Protein AF-A0A2S2QKV0-F1 (afdb_monomer_lite)

InterPro domains:
  IPR031424 UPAR/Ly6 domain-containing protein Quiver-like [PF17064] (62-159)

Sequence (196 aa):
NFHNAEPSRAEQFKDAFFHLPYRIEQSIVKLSFERQILKGMIIYLLDISIVLMSILQGTSCINCFKCSSINGSNANCEDPFNPAMSSYIEKCMVPKRGHVGMFPANFCTKIIGKNELTHEVMVIRQCAMKTMDSQCGKFKYQEHTMNGCILTCDFDGCNSGHDRKPNAMLHVGLSALLLALTSYYIDTTIECFQFT

Foldseek 3Di:
DDDDDDDDPVVVVVVVVVCVVVVVVVVVVVVVVVVVVVVVVVVVVVVVVVVVVVVPPPPAQAKEWWDKDKQPPDVCQDPVHDPVPTDIGHQDWDDDPPDPDTHRFQKWKWWWWAFPPPRITMIGIGTHNDDPPWDFAWDDDPNTITGGTIDMDGHHHCNRDDDPPPPVVVVVVVVVVVVVVVVVVVVVVVVVVVVD

Radius of gyration: 34.28 Å; chains: 1; bounding box: 78×36×105 Å

Organism: NCBI:txid143950

Structure (mmCIF, N/CA/C/O backbone):
data_AF-A0A2S2QKV0-F1
#
_entry.id   AF-A0A2S2QKV0-F1
#
loop_
_atom_site.group_PDB
_atom_site.id
_atom_site.type_symbol
_atom_site.label_atom_id
_atom_site.label_alt_id
_atom_site.label_comp_id
_atom_site.label_asym_id
_atom_site.label_entity_id
_atom_site.label_seq_id
_atom_site.pdbx_PDB_ins_code
_atom_site.Cartn_x
_atom_site.Cartn_y
_atom_site.Cartn_z
_atom_site.occupancy
_atom_site.B_iso_or_equiv
_atom_site.auth_seq_id
_atom_site.auth_comp_id
_atom_site.auth_asym_id
_atom_site.auth_atom_id
_atom_site.pdbx_PDB_model_num
ATOM 1 N N . ASN A 1 1 ? 52.935 -12.589 -87.165 1.00 40.78 1 ASN A N 1
ATOM 2 C CA . ASN A 1 1 ? 53.703 -11.790 -86.189 1.00 40.78 1 ASN A CA 1
ATOM 3 C C . ASN A 1 1 ? 53.087 -10.411 -86.043 1.00 40.78 1 ASN A C 1
ATOM 5 O O . ASN A 1 1 ? 53.453 -9.517 -86.790 1.00 40.78 1 ASN A O 1
ATOM 9 N N . PHE A 1 2 ? 52.144 -10.248 -85.115 1.00 39.62 2 PHE A N 1
ATOM 10 C CA . PHE A 1 2 ? 51.830 -8.940 -84.541 1.00 39.62 2 PHE A CA 1
ATOM 11 C C . PHE A 1 2 ? 52.454 -8.919 -83.147 1.00 39.62 2 PHE A C 1
ATOM 13 O O . PHE A 1 2 ? 52.215 -9.824 -82.350 1.00 39.62 2 PHE A O 1
ATOM 20 N N . HIS A 1 3 ? 53.342 -7.953 -82.925 1.00 46.97 3 HIS A N 1
ATOM 21 C CA . HIS A 1 3 ? 54.023 -7.724 -81.658 1.00 46.97 3 HIS A CA 1
ATOM 22 C C . HIS A 1 3 ? 53.027 -7.207 -80.618 1.00 46.97 3 HIS A C 1
ATOM 24 O O . HIS A 1 3 ? 52.336 -6.220 -80.861 1.00 46.97 3 HIS A O 1
ATOM 30 N N . ASN A 1 4 ? 52.998 -7.857 -79.454 1.00 48.78 4 ASN A N 1
ATOM 31 C CA . ASN A 1 4 ? 52.375 -7.321 -78.251 1.00 48.78 4 ASN A CA 1
ATOM 32 C C . ASN A 1 4 ? 53.196 -6.115 -77.779 1.00 48.78 4 ASN A C 1
ATOM 34 O O . ASN A 1 4 ? 54.374 -6.265 -77.455 1.00 48.78 4 ASN A O 1
ATOM 38 N N . ALA A 1 5 ? 52.585 -4.933 -77.770 1.00 56.22 5 ALA A N 1
ATOM 39 C CA . ALA A 1 5 ? 53.144 -3.755 -77.123 1.00 56.22 5 ALA A CA 1
ATOM 40 C C . ALA A 1 5 ? 52.845 -3.828 -75.618 1.00 56.22 5 ALA A C 1
ATOM 42 O O . ALA A 1 5 ? 51.689 -3.995 -75.226 1.00 56.22 5 ALA A O 1
ATOM 43 N N . GLU A 1 6 ? 53.880 -3.734 -74.782 1.00 61.50 6 GLU A N 1
ATOM 44 C CA . GLU A 1 6 ? 53.715 -3.572 -73.336 1.00 61.50 6 GLU A CA 1
ATOM 45 C C . GLU A 1 6 ? 53.127 -2.184 -73.020 1.00 61.50 6 GLU A C 1
ATOM 47 O O . GLU A 1 6 ? 53.582 -1.187 -73.591 1.00 61.50 6 GLU A O 1
ATOM 52 N N . PRO A 1 7 ? 52.128 -2.096 -72.121 1.00 58.69 7 PRO A N 1
ATOM 53 C CA . PRO A 1 7 ? 51.495 -0.834 -71.763 1.00 58.69 7 PRO A CA 1
ATOM 54 C C . PRO A 1 7 ? 52.454 0.073 -70.984 1.00 58.69 7 PRO A C 1
ATOM 56 O O . PRO A 1 7 ? 53.318 -0.374 -70.225 1.00 58.69 7 PRO A O 1
ATOM 59 N N . SER A 1 8 ? 52.295 1.380 -71.172 1.00 59.62 8 SER A N 1
ATOM 60 C CA . SER A 1 8 ? 53.187 2.387 -70.602 1.00 59.62 8 SER A CA 1
ATOM 61 C C . SER A 1 8 ? 53.003 2.530 -69.082 1.00 59.62 8 SER A C 1
ATOM 63 O O . SER A 1 8 ? 51.903 2.405 -68.544 1.00 59.62 8 SER A O 1
ATOM 65 N N . ARG A 1 9 ? 54.076 2.880 -68.355 1.00 56.31 9 ARG A N 1
ATOM 66 C CA . ARG A 1 9 ? 54.068 3.091 -66.886 1.00 56.31 9 ARG A CA 1
ATOM 67 C C . ARG A 1 9 ? 53.040 4.135 -66.409 1.00 56.31 9 ARG A C 1
ATOM 69 O O . ARG A 1 9 ? 52.642 4.119 -65.247 1.00 56.31 9 ARG A O 1
ATOM 76 N N . ALA A 1 10 ? 52.615 5.036 -67.296 1.00 55.09 10 ALA A N 1
ATOM 77 C CA . ALA A 1 10 ? 51.591 6.044 -67.032 1.00 55.09 10 ALA A CA 1
ATOM 78 C C . ALA A 1 10 ? 50.153 5.487 -67.105 1.00 55.09 10 ALA A C 1
ATOM 80 O O . ALA A 1 10 ? 49.267 6.026 -66.444 1.00 55.09 10 ALA A O 1
ATOM 81 N N . GLU A 1 11 ? 49.916 4.408 -67.858 1.00 53.50 11 GLU A N 1
ATOM 82 C CA . GLU A 1 11 ? 48.619 3.716 -67.908 1.00 53.50 11 GLU A CA 1
ATOM 83 C C . GLU A 1 11 ? 48.401 2.860 -66.656 1.00 53.50 11 GLU A C 1
ATOM 85 O O . GLU A 1 11 ? 47.352 2.968 -66.027 1.00 53.50 11 GLU A O 1
ATOM 90 N N . GLN A 1 12 ? 49.434 2.155 -66.176 1.00 55.22 12 GLN A N 1
ATOM 91 C CA . GLN A 1 12 ? 49.368 1.417 -64.902 1.00 55.22 12 GLN A CA 1
ATOM 92 C C . GLN A 1 12 ? 49.056 2.309 -63.684 1.00 55.22 12 GLN A C 1
ATOM 94 O O . GLN A 1 12 ? 48.412 1.863 -62.735 1.00 55.22 12 GLN A O 1
ATOM 99 N N . PHE A 1 13 ? 49.498 3.571 -63.690 1.00 51.75 13 PHE A N 1
ATOM 100 C CA . PHE A 1 13 ? 49.246 4.505 -62.584 1.00 51.75 13 PHE A CA 1
ATOM 101 C C . PHE A 1 13 ? 47.820 5.079 -62.591 1.00 51.75 13 PHE A C 1
ATOM 103 O O . PHE A 1 13 ? 47.282 5.400 -61.530 1.00 51.75 13 PHE A O 1
ATOM 110 N N . LYS A 1 14 ? 47.191 5.190 -63.769 1.00 50.28 14 LYS A N 1
ATOM 111 C CA . LYS A 1 14 ? 45.802 5.654 -63.911 1.00 50.28 14 LYS A CA 1
ATOM 112 C C . LYS A 1 14 ? 44.803 4.609 -63.420 1.00 50.28 14 LYS A C 1
ATOM 114 O O . LYS A 1 14 ? 43.869 4.977 -62.710 1.00 50.28 14 LYS A O 1
ATOM 119 N N . ASP A 1 15 ? 45.053 3.332 -63.698 1.00 52.12 15 ASP A N 1
ATOM 120 C CA . ASP A 1 15 ? 44.185 2.236 -63.252 1.00 52.12 15 ASP A CA 1
ATOM 121 C C . ASP A 1 15 ? 44.176 2.093 -61.722 1.00 52.12 15 ASP A C 1
ATOM 123 O O . ASP A 1 15 ? 43.124 1.909 -61.109 1.00 52.12 15 ASP A O 1
ATOM 127 N N . ALA A 1 16 ? 45.327 2.276 -61.064 1.00 51.94 16 ALA A N 1
ATOM 128 C CA . ALA A 1 16 ? 45.402 2.249 -59.603 1.00 51.94 16 ALA A CA 1
ATOM 129 C C . ALA A 1 16 ? 44.608 3.397 -58.947 1.00 51.94 16 ALA A C 1
ATOM 131 O O . ALA A 1 16 ? 43.946 3.181 -57.930 1.00 51.94 16 ALA A O 1
ATOM 132 N N . PHE A 1 17 ? 44.633 4.601 -59.533 1.00 51.00 17 PHE A N 1
ATOM 133 C CA . PHE A 1 17 ? 43.943 5.781 -58.996 1.00 51.00 17 PHE A CA 1
ATOM 134 C C . PHE A 1 17 ? 42.427 5.754 -59.241 1.00 51.00 17 PHE A C 1
ATOM 136 O O . PHE A 1 17 ? 41.669 6.255 -58.413 1.00 51.00 17 PHE A O 1
ATOM 143 N N . PHE A 1 18 ? 41.971 5.123 -60.328 1.00 50.97 18 PHE A N 1
ATOM 144 C CA . PHE A 1 18 ? 40.542 4.966 -60.626 1.00 50.97 18 PHE A CA 1
ATOM 145 C C . PHE A 1 18 ? 39.827 4.005 -59.660 1.00 50.97 18 PHE A C 1
ATOM 147 O O . PHE A 1 18 ? 38.649 4.190 -59.365 1.00 50.97 18 PHE A O 1
ATOM 154 N N . HIS A 1 19 ? 40.537 3.016 -59.105 1.00 48.91 19 HIS A N 1
ATOM 155 C CA . HIS A 1 19 ? 39.979 2.054 -58.143 1.00 48.91 19 HIS A CA 1
ATOM 156 C C . HIS A 1 19 ? 40.109 2.469 -56.665 1.00 48.91 19 HIS A C 1
ATOM 158 O O . HIS A 1 19 ? 39.475 1.866 -55.795 1.00 48.91 19 HIS A O 1
ATOM 164 N N . LEU A 1 20 ? 40.903 3.499 -56.362 1.00 48.81 20 LEU A N 1
ATOM 165 C CA . LEU A 1 20 ? 41.055 4.080 -55.022 1.00 48.81 20 LEU A CA 1
ATOM 166 C C . LEU A 1 20 ? 39.741 4.622 -54.411 1.00 48.81 20 LEU A C 1
ATOM 168 O O . LEU A 1 20 ? 39.459 4.255 -53.268 1.00 48.81 20 LEU A O 1
ATOM 172 N N . PRO A 1 21 ? 38.907 5.419 -55.115 1.00 53.66 21 PRO A N 1
ATOM 173 C CA . PRO A 1 21 ? 37.642 5.911 -54.555 1.00 53.66 21 PRO A CA 1
ATOM 174 C C . PRO A 1 21 ? 36.662 4.771 -54.240 1.00 53.66 21 PRO A C 1
ATOM 176 O O . PRO A 1 21 ? 36.088 4.740 -53.155 1.00 53.66 21 PRO A O 1
ATOM 179 N N . TYR A 1 22 ? 36.576 3.763 -55.114 1.00 49.84 22 TYR A N 1
ATOM 180 C CA . TYR A 1 22 ? 35.724 2.585 -54.922 1.00 49.84 22 TYR A CA 1
ATOM 181 C C . TYR A 1 22 ? 36.127 1.752 -53.693 1.00 49.84 22 TYR A C 1
ATOM 183 O O . TYR A 1 22 ? 35.286 1.301 -52.917 1.00 49.84 22 TYR A O 1
ATOM 191 N N . ARG A 1 23 ? 37.434 1.579 -53.458 1.00 53.03 23 ARG A N 1
ATOM 192 C CA . ARG A 1 23 ? 37.947 0.811 -52.312 1.00 53.03 23 ARG A CA 1
ATOM 193 C C . ARG A 1 23 ? 37.765 1.551 -50.973 1.00 53.03 23 ARG A C 1
ATOM 195 O O . ARG A 1 23 ? 37.588 0.905 -49.936 1.00 53.03 23 ARG A O 1
ATOM 202 N N . ILE A 1 24 ? 37.789 2.888 -50.982 1.00 55.34 24 ILE A N 1
ATOM 203 C CA . ILE A 1 24 ? 37.507 3.729 -49.804 1.00 55.34 24 ILE A CA 1
ATOM 204 C C . ILE A 1 24 ? 36.010 3.700 -49.472 1.00 55.34 24 ILE A C 1
ATOM 206 O O . ILE A 1 24 ? 35.668 3.478 -48.310 1.00 55.34 24 ILE A O 1
ATOM 210 N N . GLU A 1 25 ? 35.126 3.828 -50.467 1.00 56.97 25 GLU A N 1
ATOM 211 C CA . GLU A 1 25 ? 33.674 3.705 -50.270 1.00 56.97 25 GLU A CA 1
ATOM 212 C C . GLU A 1 25 ? 33.296 2.342 -49.681 1.00 56.97 25 GLU A C 1
ATOM 214 O O . GLU A 1 25 ? 32.625 2.286 -48.652 1.00 56.97 25 GLU A O 1
ATOM 219 N N . GLN A 1 26 ? 33.832 1.241 -50.218 1.00 59.19 26 GLN A N 1
ATOM 220 C CA . GLN A 1 26 ? 33.602 -0.101 -49.663 1.00 59.19 26 GLN A CA 1
ATOM 221 C C . GLN A 1 26 ? 34.082 -0.256 -48.210 1.00 59.19 26 GLN A C 1
ATOM 223 O O . GLN A 1 26 ? 33.442 -0.936 -47.405 1.00 59.19 26 GLN A O 1
ATOM 228 N N . SER A 1 27 ? 35.199 0.380 -47.848 1.00 58.97 27 SER A N 1
ATOM 229 C CA . SER A 1 27 ? 35.744 0.318 -46.484 1.00 58.97 27 SER A CA 1
ATOM 230 C C . SER A 1 27 ? 34.901 1.128 -45.491 1.00 58.97 27 SER A C 1
ATOM 232 O O . SER A 1 27 ? 34.684 0.680 -44.365 1.00 58.97 27 SER A O 1
ATOM 234 N N . ILE A 1 28 ? 34.380 2.288 -45.907 1.00 59.91 28 ILE A N 1
ATOM 235 C CA . ILE A 1 28 ? 33.468 3.127 -45.111 1.00 59.91 28 ILE A CA 1
ATOM 236 C C . ILE A 1 28 ? 32.120 2.424 -44.915 1.00 59.91 28 ILE A C 1
ATOM 238 O O . ILE A 1 28 ? 31.606 2.394 -43.797 1.00 59.91 28 ILE A O 1
ATOM 242 N N . VAL A 1 29 ? 31.584 1.797 -45.965 1.00 60.12 29 VAL A N 1
ATOM 243 C CA . VAL A 1 29 ? 30.350 0.997 -45.918 1.00 60.12 29 VAL A CA 1
ATOM 244 C C . VAL A 1 29 ? 30.493 -0.168 -44.934 1.00 60.12 29 VAL A C 1
ATOM 246 O O . VAL A 1 29 ? 29.625 -0.369 -44.086 1.00 60.12 29 VAL A O 1
ATOM 249 N N . LYS A 1 30 ? 31.630 -0.875 -44.950 1.00 65.00 30 LYS A N 1
ATOM 250 C CA . LYS A 1 30 ? 31.918 -1.966 -44.006 1.00 65.00 30 LYS A CA 1
ATOM 251 C C . LYS A 1 30 ? 32.060 -1.484 -42.555 1.00 65.00 30 LYS A C 1
ATOM 253 O O . LYS A 1 30 ? 31.481 -2.085 -41.655 1.00 65.00 30 LYS A O 1
ATOM 258 N N . LEU A 1 31 ? 32.768 -0.375 -42.324 1.00 60.03 31 LEU A N 1
ATOM 259 C CA . LEU A 1 31 ? 32.894 0.257 -41.000 1.00 60.03 31 LEU A CA 1
ATOM 260 C C . LEU A 1 31 ? 31.547 0.773 -40.461 1.00 60.03 31 LEU A C 1
ATOM 262 O O . LEU A 1 31 ? 31.314 0.740 -39.251 1.00 60.03 31 LEU A O 1
ATOM 266 N N . SER A 1 32 ? 30.664 1.251 -41.341 1.00 60.03 32 SER A N 1
ATOM 267 C CA . SER A 1 32 ? 29.300 1.661 -40.991 1.00 60.03 32 SER A CA 1
ATOM 268 C C . SER A 1 32 ? 28.437 0.452 -40.610 1.00 60.03 32 SER A C 1
ATOM 270 O O . SER A 1 32 ? 27.795 0.461 -39.560 1.00 60.03 32 SER A O 1
ATOM 272 N N . PHE A 1 33 ? 28.516 -0.630 -41.391 1.00 61.88 33 PHE A N 1
ATOM 273 C CA . PHE A 1 33 ? 27.813 -1.893 -41.152 1.00 61.88 33 PHE A CA 1
ATOM 274 C C . PHE A 1 33 ? 28.217 -2.555 -39.826 1.00 61.88 33 PHE A C 1
ATOM 276 O O . PHE A 1 33 ? 27.359 -2.930 -39.027 1.00 61.88 33 PHE A O 1
ATOM 283 N N . GLU A 1 34 ? 29.517 -2.617 -39.522 1.00 70.50 34 GLU A N 1
ATOM 284 C CA . GLU A 1 34 ? 30.020 -3.158 -38.251 1.00 70.50 34 GLU A CA 1
ATOM 285 C C . GLU A 1 34 ? 29.553 -2.326 -37.043 1.00 70.50 34 GLU A C 1
ATOM 287 O O . GLU A 1 34 ? 29.142 -2.887 -36.025 1.00 70.50 34 GLU A O 1
ATOM 292 N N . ARG A 1 35 ? 29.517 -0.987 -37.157 1.00 67.12 35 ARG A N 1
ATOM 293 C CA . ARG A 1 35 ? 28.947 -0.114 -36.109 1.00 67.12 35 ARG A CA 1
ATOM 294 C C . ARG A 1 35 ? 27.447 -0.321 -35.927 1.00 67.12 35 ARG A C 1
ATOM 296 O O . ARG A 1 35 ? 26.941 -0.130 -34.822 1.00 67.12 35 ARG A O 1
ATOM 303 N N . GLN A 1 36 ? 26.730 -0.671 -36.985 1.00 66.44 36 GLN A N 1
ATOM 304 C CA . GLN A 1 36 ? 25.281 -0.832 -36.963 1.00 66.44 36 GLN A CA 1
ATOM 305 C C . GLN A 1 36 ? 24.862 -2.180 -36.371 1.00 66.44 36 GLN A C 1
ATOM 307 O O . GLN A 1 36 ? 23.974 -2.215 -35.519 1.00 66.44 36 GLN A O 1
ATOM 312 N N . ILE A 1 37 ? 25.579 -3.258 -36.704 1.00 72.94 37 ILE A N 1
ATOM 313 C CA . ILE A 1 37 ? 25.448 -4.557 -36.027 1.00 72.94 37 ILE A CA 1
ATOM 314 C C . ILE A 1 37 ? 25.780 -4.415 -34.541 1.00 72.94 37 ILE A C 1
ATOM 316 O O . ILE A 1 37 ? 25.029 -4.900 -33.697 1.00 72.94 37 ILE A O 1
ATOM 320 N N . LEU A 1 38 ? 26.850 -3.686 -34.203 1.00 74.69 38 LEU A N 1
ATOM 321 C CA . LEU A 1 38 ? 27.225 -3.446 -32.810 1.00 74.69 38 LEU A CA 1
ATOM 322 C C . LEU A 1 38 ? 26.115 -2.715 -32.036 1.00 74.69 38 LEU A C 1
ATOM 324 O O . LEU A 1 38 ? 25.807 -3.098 -30.911 1.00 74.69 38 LEU A O 1
ATOM 328 N N . LYS A 1 39 ? 25.465 -1.710 -32.638 1.00 74.44 39 LYS A N 1
ATOM 329 C CA . LYS A 1 39 ? 24.313 -1.020 -32.030 1.00 74.44 39 LYS A CA 1
ATOM 330 C C . LYS A 1 39 ? 23.115 -1.951 -31.828 1.00 74.44 39 LYS A C 1
ATOM 332 O O . LYS A 1 39 ? 22.528 -1.930 -30.751 1.00 74.44 39 LYS A O 1
ATOM 337 N N . GLY A 1 40 ? 22.779 -2.778 -32.819 1.00 74.88 40 GLY A N 1
ATOM 338 C CA . GLY A 1 40 ? 21.691 -3.757 -32.709 1.00 74.88 40 GLY A CA 1
ATOM 339 C C . GLY A 1 40 ? 21.948 -4.799 -31.617 1.00 74.88 40 GLY A C 1
ATOM 340 O O . GLY A 1 40 ? 21.068 -5.076 -30.806 1.00 74.88 40 GLY A O 1
ATOM 341 N N . MET A 1 41 ? 23.182 -5.304 -31.525 1.00 82.38 41 MET A N 1
ATOM 342 C CA . MET A 1 41 ? 23.594 -6.219 -30.457 1.00 82.38 41 MET A CA 1
ATOM 343 C C . MET A 1 41 ? 23.518 -5.562 -29.075 1.00 82.38 41 MET A C 1
ATOM 345 O O . MET A 1 41 ? 23.056 -6.198 -28.133 1.00 82.38 41 MET A O 1
ATOM 349 N N . ILE A 1 42 ? 23.926 -4.295 -28.943 1.00 83.81 42 ILE A N 1
ATOM 350 C CA . ILE A 1 42 ? 23.817 -3.552 -27.678 1.00 83.81 42 ILE A CA 1
ATOM 351 C C . ILE A 1 42 ? 22.350 -3.399 -27.259 1.00 83.81 42 ILE A C 1
ATOM 353 O O . ILE A 1 42 ? 22.039 -3.644 -26.098 1.00 83.81 42 ILE A O 1
ATOM 357 N N . ILE A 1 43 ? 21.449 -3.044 -28.181 1.00 82.12 43 ILE A N 1
ATOM 358 C CA . ILE A 1 43 ? 20.011 -2.912 -27.888 1.00 82.12 43 ILE A CA 1
ATOM 359 C C . ILE A 1 43 ? 19.435 -4.254 -27.426 1.00 82.12 43 ILE A C 1
ATOM 361 O O . ILE A 1 43 ? 18.817 -4.324 -26.370 1.00 82.12 43 ILE A O 1
ATOM 365 N N . TYR A 1 44 ? 19.730 -5.337 -28.145 1.00 81.00 44 TYR A N 1
ATOM 366 C CA . TYR A 1 44 ? 19.254 -6.673 -27.788 1.00 81.00 44 TYR A CA 1
ATOM 367 C C . TYR A 1 44 ? 19.771 -7.145 -26.418 1.00 81.00 44 TYR A C 1
ATOM 369 O O . TYR A 1 44 ? 19.033 -7.738 -25.631 1.00 81.00 44 TYR A O 1
ATOM 377 N N . LEU A 1 45 ? 21.034 -6.848 -26.092 1.00 84.44 45 LEU A N 1
ATOM 378 C CA . LEU A 1 45 ? 21.604 -7.132 -24.772 1.00 84.44 45 LEU A CA 1
ATOM 379 C C . LEU A 1 45 ? 20.958 -6.285 -23.667 1.00 84.44 45 LEU A C 1
ATOM 381 O O . LEU A 1 45 ? 20.739 -6.796 -22.567 1.00 84.44 45 LEU A O 1
ATOM 385 N N . LEU A 1 46 ? 20.628 -5.020 -23.947 1.00 84.44 46 LEU A N 1
ATOM 386 C CA . LEU A 1 46 ? 19.892 -4.162 -23.018 1.00 84.44 46 LEU A CA 1
ATOM 387 C C . LEU A 1 46 ? 18.482 -4.714 -22.763 1.00 84.44 46 LEU A C 1
ATOM 389 O O . LEU A 1 46 ? 18.099 -4.842 -21.600 1.00 84.44 46 LEU A O 1
ATOM 393 N N . ASP A 1 47 ? 17.759 -5.137 -23.798 1.00 82.50 47 ASP A N 1
ATOM 394 C CA . ASP A 1 47 ? 16.420 -5.726 -23.665 1.00 82.50 47 ASP A CA 1
ATOM 395 C C . ASP A 1 47 ? 16.446 -7.026 -22.846 1.00 82.50 47 ASP A C 1
ATOM 397 O O . ASP A 1 47 ? 15.662 -7.188 -21.906 1.00 82.50 47 ASP A O 1
ATOM 401 N N . ILE A 1 48 ? 17.404 -7.923 -23.121 1.00 83.69 48 ILE A N 1
ATOM 402 C CA . ILE A 1 48 ? 17.612 -9.139 -22.316 1.00 83.69 48 ILE A CA 1
ATOM 403 C C . ILE A 1 48 ? 17.904 -8.781 -20.857 1.00 83.69 48 ILE A C 1
ATOM 405 O O . ILE A 1 48 ? 17.369 -9.425 -19.954 1.00 83.69 48 ILE A O 1
ATOM 409 N N . SER A 1 49 ? 1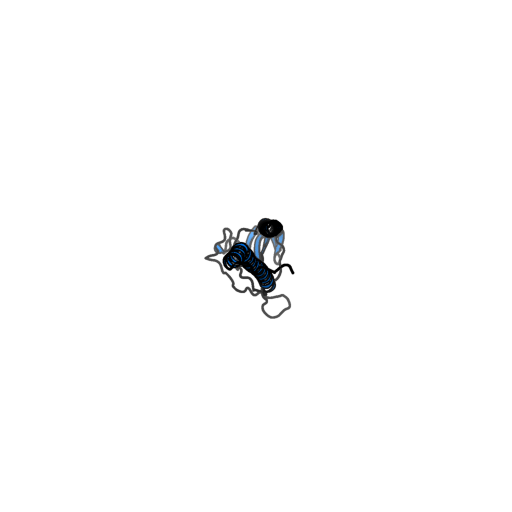8.723 -7.756 -20.600 1.00 83.25 49 SER A N 1
ATOM 410 C CA . SER A 1 49 ? 19.046 -7.338 -19.233 1.00 83.25 49 SER A CA 1
ATOM 411 C C . SER A 1 49 ? 17.816 -6.820 -18.477 1.00 83.25 49 SER A C 1
ATOM 413 O O . SER A 1 49 ? 17.631 -7.165 -17.311 1.00 83.25 49 SER A O 1
ATOM 415 N N . ILE A 1 50 ? 16.927 -6.072 -19.141 1.00 82.62 50 ILE A N 1
ATOM 416 C CA . ILE A 1 50 ? 15.678 -5.556 -18.559 1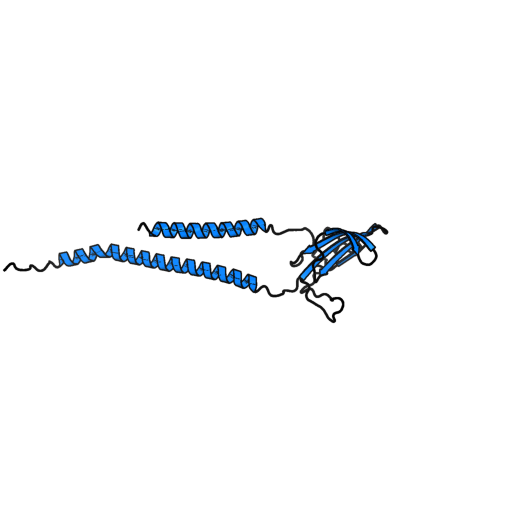.00 82.62 50 ILE A CA 1
ATOM 417 C C . ILE A 1 50 ? 14.732 -6.710 -18.209 1.00 82.62 50 ILE A C 1
ATOM 419 O O . ILE A 1 50 ? 14.173 -6.750 -17.107 1.00 82.62 50 ILE A O 1
ATOM 423 N N . VAL A 1 51 ? 14.584 -7.683 -19.111 1.00 79.19 51 VAL A N 1
ATOM 424 C CA . VAL A 1 51 ? 13.769 -8.884 -18.875 1.00 79.19 51 VAL A CA 1
ATOM 425 C C . VAL A 1 51 ? 14.351 -9.717 -17.730 1.00 79.19 51 VAL A C 1
ATOM 427 O O . VAL A 1 51 ? 13.616 -10.100 -16.822 1.00 79.19 51 VAL A O 1
ATOM 430 N N . LEU A 1 52 ? 15.670 -9.935 -17.702 1.00 76.62 52 LEU A N 1
ATOM 431 C CA . LEU A 1 52 ? 16.339 -10.688 -16.639 1.00 76.62 52 LEU A CA 1
ATOM 432 C C . LEU A 1 52 ? 16.175 -10.016 -15.267 1.00 76.62 52 LEU A C 1
ATOM 434 O O . LEU A 1 52 ? 15.863 -10.695 -14.293 1.00 76.62 52 LEU A O 1
ATOM 438 N N . MET A 1 53 ? 16.305 -8.688 -15.186 1.00 70.81 53 MET A N 1
ATOM 439 C CA . MET A 1 53 ? 16.072 -7.925 -13.950 1.00 70.81 53 MET A CA 1
ATOM 440 C C . MET A 1 53 ? 14.609 -7.971 -13.493 1.00 70.81 53 MET A C 1
ATOM 442 O O . MET A 1 53 ? 14.344 -7.967 -12.293 1.00 70.81 53 MET A O 1
ATOM 446 N N . SER A 1 54 ? 13.663 -8.061 -14.431 1.00 65.69 54 SER A N 1
ATOM 447 C CA . SER A 1 54 ? 12.237 -8.225 -14.120 1.00 65.69 54 SER A CA 1
ATOM 448 C C . SER A 1 54 ? 11.934 -9.613 -13.540 1.00 65.69 54 SER A C 1
ATOM 450 O O . SER A 1 54 ? 11.106 -9.737 -12.643 1.00 65.69 54 SER A O 1
ATOM 452 N N . ILE A 1 55 ? 12.634 -10.653 -14.007 1.00 63.91 55 ILE A N 1
ATOM 453 C CA . ILE A 1 55 ? 12.509 -12.031 -13.498 1.00 63.91 55 ILE A CA 1
ATOM 454 C C . ILE A 1 55 ? 13.236 -12.199 -12.151 1.00 63.91 55 ILE A C 1
ATOM 456 O O . ILE A 1 55 ? 12.803 -12.978 -11.304 1.00 63.91 55 ILE A O 1
ATOM 460 N N . LEU A 1 56 ? 14.323 -11.454 -11.927 1.00 57.53 56 LEU A N 1
ATOM 461 C CA . LEU A 1 56 ? 15.119 -11.472 -10.693 1.00 57.53 56 LEU A CA 1
ATOM 462 C C . LEU A 1 56 ? 14.553 -10.593 -9.567 1.00 57.53 56 LEU A C 1
ATOM 464 O O . LEU A 1 56 ? 15.248 -10.374 -8.572 1.00 57.53 56 LEU A O 1
ATOM 468 N N . GLN A 1 57 ? 13.307 -10.116 -9.668 1.00 54.09 57 GLN A N 1
ATOM 469 C CA . GLN A 1 57 ? 12.609 -9.533 -8.522 1.00 54.09 57 GLN A CA 1
ATOM 470 C C . GLN A 1 57 ? 12.370 -10.633 -7.478 1.00 54.09 57 GLN A C 1
ATOM 472 O O . GLN A 1 57 ? 11.341 -11.306 -7.452 1.00 54.09 57 GLN A O 1
ATOM 477 N N . GLY A 1 58 ? 13.380 -10.865 -6.637 1.00 50.94 58 GLY A N 1
ATOM 478 C CA . GLY A 1 58 ? 13.270 -11.714 -5.462 1.00 50.94 58 GLY A CA 1
ATOM 479 C C . GLY A 1 58 ? 12.136 -11.227 -4.565 1.00 50.94 58 GLY A C 1
ATOM 480 O O . GLY A 1 58 ? 11.717 -10.075 -4.642 1.00 50.94 58 GLY A O 1
ATOM 481 N N . THR A 1 59 ? 11.643 -12.109 -3.699 1.00 53.59 59 THR A N 1
ATOM 482 C CA . THR A 1 59 ? 10.604 -11.804 -2.709 1.00 53.59 59 THR A CA 1
ATOM 483 C C . THR A 1 59 ? 11.105 -10.736 -1.730 1.00 53.59 59 THR A C 1
ATOM 485 O O . THR A 1 59 ? 11.628 -11.054 -0.660 1.00 53.59 59 THR A O 1
ATOM 488 N N . SER A 1 60 ? 11.013 -9.463 -2.104 1.00 61.72 60 SER A N 1
ATOM 489 C CA . SER A 1 60 ? 11.291 -8.348 -1.214 1.00 61.72 60 SER A CA 1
ATOM 490 C C . SER A 1 60 ? 10.116 -8.209 -0.262 1.00 61.72 60 SER A C 1
ATOM 492 O O . SER A 1 60 ? 8.976 -8.046 -0.692 1.00 61.72 60 SER A O 1
ATOM 494 N N . CYS A 1 61 ? 10.389 -8.283 1.038 1.00 77.38 61 CYS A N 1
ATOM 495 C CA . CYS A 1 61 ? 9.398 -7.915 2.036 1.00 77.38 61 CYS A CA 1
ATOM 496 C C . CYS A 1 61 ? 9.017 -6.445 1.823 1.00 77.38 61 CYS A C 1
ATOM 498 O O . CYS A 1 61 ? 9.903 -5.592 1.781 1.00 77.38 61 CYS A O 1
ATOM 500 N N . ILE A 1 62 ? 7.721 -6.167 1.718 1.00 91.69 62 ILE A N 1
ATOM 501 C CA . ILE A 1 62 ? 7.207 -4.807 1.536 1.00 91.69 62 ILE A CA 1
ATOM 502 C C . ILE A 1 62 ? 7.435 -3.959 2.793 1.00 91.69 62 ILE A C 1
ATOM 504 O O . ILE A 1 62 ? 7.425 -4.472 3.918 1.00 91.69 62 ILE A O 1
ATOM 508 N N . ASN A 1 63 ? 7.586 -2.654 2.618 1.00 94.75 63 ASN A N 1
ATOM 509 C CA . ASN A 1 63 ? 7.651 -1.685 3.702 1.00 94.75 63 ASN A CA 1
ATOM 510 C C . ASN A 1 63 ? 6.310 -0.942 3.814 1.00 94.75 63 ASN A C 1
ATOM 512 O O . ASN A 1 63 ? 5.813 -0.408 2.826 1.00 94.75 63 ASN A O 1
ATOM 516 N N . CYS A 1 64 ? 5.700 -0.869 4.998 1.00 96.12 64 CYS A N 1
ATOM 517 C CA . CYS A 1 64 ? 4.367 -0.267 5.161 1.00 96.12 64 CYS A CA 1
ATOM 518 C C . CYS A 1 64 ? 4.296 0.678 6.353 1.00 96.12 64 CYS A C 1
ATOM 520 O O . CYS A 1 64 ? 4.971 0.482 7.364 1.00 96.12 64 CYS A O 1
ATOM 522 N N . PHE A 1 65 ? 3.372 1.637 6.300 1.00 96.62 65 PHE A N 1
ATOM 523 C CA . PHE A 1 65 ? 2.976 2.354 7.504 1.00 96.62 65 PHE A CA 1
ATOM 524 C C . PHE A 1 65 ? 2.128 1.453 8.403 1.00 96.62 65 PHE A C 1
ATOM 526 O O . PHE A 1 65 ? 1.252 0.723 7.924 1.00 96.62 65 PHE A O 1
ATOM 533 N N . LYS A 1 66 ? 2.369 1.514 9.713 1.00 95.88 66 LYS A N 1
ATOM 534 C CA . LYS A 1 66 ? 1.622 0.770 10.726 1.00 95.88 66 LYS A CA 1
ATOM 535 C C . LYS A 1 66 ? 1.097 1.707 11.806 1.00 95.88 66 LYS A C 1
ATOM 537 O O . LYS A 1 66 ? 1.871 2.336 12.519 1.00 95.88 66 LYS A O 1
ATOM 542 N N . CYS A 1 67 ? -0.218 1.788 11.952 1.00 95.75 67 CYS A N 1
ATOM 543 C CA . CYS A 1 67 ? -0.855 2.589 12.993 1.00 95.75 67 CYS A CA 1
ATOM 544 C C . CYS A 1 67 ? -2.323 2.188 13.170 1.00 95.75 67 CYS A C 1
ATOM 546 O O . CYS A 1 67 ? -2.915 1.549 12.298 1.00 95.75 67 CYS A O 1
ATOM 548 N N . SER A 1 68 ? -2.915 2.589 14.290 1.00 95.81 68 SER A N 1
ATOM 549 C CA . SER A 1 68 ? -4.352 2.483 14.534 1.00 95.81 68 SER A CA 1
ATOM 550 C C . SER A 1 68 ? -4.851 3.751 15.215 1.00 95.81 68 SER A C 1
ATOM 552 O O . SER A 1 68 ? -4.156 4.300 16.072 1.00 95.81 68 SER A O 1
ATOM 554 N N . SER A 1 69 ? -6.056 4.176 14.863 1.00 96.62 69 SER A N 1
ATOM 555 C CA . SER A 1 69 ? -6.780 5.265 15.504 1.00 96.62 69 SER A CA 1
ATOM 556 C C . SER A 1 69 ? -8.251 4.890 15.639 1.00 96.62 69 SER A C 1
ATOM 558 O O . SER A 1 69 ? -8.825 4.264 14.744 1.00 96.62 69 SER A O 1
ATOM 560 N N . ILE A 1 70 ? -8.839 5.242 16.779 1.00 96.56 70 ILE A N 1
ATOM 561 C CA . ILE A 1 70 ? -10.273 5.133 17.050 1.00 96.56 70 ILE A CA 1
ATOM 562 C C . ILE A 1 70 ? -10.726 6.516 17.506 1.00 96.56 70 ILE A C 1
ATOM 564 O O . ILE A 1 70 ? -10.154 7.066 18.445 1.00 96.56 70 ILE A O 1
ATOM 568 N N . ASN A 1 71 ? -11.720 7.086 16.828 1.00 96.50 71 ASN A N 1
ATOM 569 C CA . ASN A 1 71 ? -12.222 8.443 17.050 1.00 96.50 71 ASN A CA 1
ATOM 570 C C . ASN A 1 71 ? -11.108 9.504 17.105 1.00 96.50 71 ASN A C 1
ATOM 572 O O . ASN A 1 71 ? -11.149 10.404 17.942 1.00 96.50 71 ASN A O 1
ATOM 576 N N . GLY A 1 72 ? -10.092 9.395 16.242 1.00 95.12 72 GLY A N 1
ATOM 577 C CA . GLY A 1 72 ? -8.995 10.362 16.204 1.00 95.12 72 GLY A CA 1
ATOM 578 C C . GLY A 1 72 ? -7.983 10.242 17.345 1.00 95.12 72 GLY A C 1
ATOM 579 O O . GLY A 1 72 ? -7.209 11.174 17.557 1.00 95.12 72 GLY A O 1
ATOM 580 N N . SER A 1 73 ? -7.943 9.118 18.073 1.00 97.12 73 SER A N 1
ATOM 581 C CA . SER A 1 73 ? -6.963 8.887 19.147 1.00 97.12 73 SER A CA 1
ATOM 582 C C . SER A 1 73 ? -5.503 9.002 18.691 1.00 97.12 73 SER A C 1
ATOM 584 O O . SER A 1 73 ? -4.623 9.271 19.508 1.00 97.12 73 SER A O 1
ATOM 586 N N . ASN A 1 74 ? -5.235 8.829 17.394 1.00 95.62 74 ASN A N 1
ATOM 587 C CA . ASN A 1 74 ? -3.933 9.069 16.788 1.00 95.62 74 ASN A CA 1
ATOM 588 C C . ASN A 1 74 ? -4.073 9.883 15.496 1.00 95.62 74 ASN A C 1
ATOM 590 O O . ASN A 1 74 ? -4.236 9.320 14.414 1.00 95.62 74 ASN A O 1
ATOM 594 N N . ALA A 1 75 ? -3.921 11.205 15.609 1.00 93.75 75 ALA A N 1
ATOM 595 C CA . ALA A 1 75 ? -4.017 12.139 14.487 1.00 93.75 75 ALA A CA 1
ATOM 596 C C . ALA A 1 75 ? -3.043 11.835 13.333 1.00 93.75 75 ALA A C 1
ATOM 598 O O . ALA A 1 75 ? -3.380 12.067 12.178 1.00 93.75 75 ALA A O 1
ATOM 599 N N . ASN A 1 76 ? -1.862 11.266 13.607 1.00 93.50 76 ASN A N 1
ATOM 600 C CA . ASN A 1 76 ? -0.902 10.915 12.551 1.00 93.50 76 ASN A CA 1
ATOM 601 C C . ASN A 1 76 ? -1.378 9.724 11.707 1.00 93.50 76 ASN A C 1
ATOM 603 O O . ASN A 1 76 ? -0.962 9.575 10.562 1.00 93.50 76 ASN A O 1
ATOM 607 N N . CYS A 1 77 ? -2.259 8.894 12.273 1.00 94.81 77 CYS A N 1
ATOM 608 C CA . CYS A 1 77 ? -2.914 7.793 11.584 1.00 94.81 77 CYS A CA 1
ATOM 609 C C . CYS A 1 77 ? -4.234 8.202 10.920 1.00 94.81 77 CYS A C 1
ATOM 611 O O . CYS A 1 77 ? -4.818 7.397 10.207 1.00 94.81 77 CYS A O 1
ATOM 613 N N . GLU A 1 78 ? -4.751 9.401 11.145 1.00 94.19 78 GLU A N 1
ATOM 614 C CA . GLU A 1 78 ? -5.966 9.846 10.462 1.00 94.19 78 GLU A CA 1
ATOM 615 C C . GLU A 1 78 ? -5.646 10.344 9.046 1.00 94.19 78 GLU A C 1
ATOM 617 O O . GLU A 1 78 ? -4.491 10.352 8.611 1.00 94.19 78 GLU A O 1
ATOM 622 N N . ASP A 1 79 ? -6.683 10.707 8.294 1.00 91.94 79 ASP A N 1
ATOM 623 C CA . ASP A 1 79 ? -6.522 11.473 7.061 1.00 91.94 79 ASP A CA 1
ATOM 624 C C . ASP A 1 79 ? -6.796 12.965 7.328 1.00 91.94 79 ASP A C 1
ATOM 626 O O . ASP A 1 79 ? -7.779 13.281 8.002 1.00 91.94 79 ASP A O 1
ATOM 630 N N . PRO A 1 80 ? -5.997 13.896 6.771 1.00 90.81 80 PRO A N 1
ATOM 631 C CA . PRO A 1 80 ? -4.818 13.678 5.928 1.00 90.81 80 PRO A CA 1
ATOM 632 C C . PRO A 1 80 ? -3.651 13.017 6.676 1.00 90.81 80 PRO A C 1
ATOM 634 O O . PRO A 1 80 ? -3.329 13.390 7.800 1.00 90.81 80 PRO A O 1
ATOM 637 N N . PHE A 1 81 ? -3.002 12.048 6.028 1.00 92.00 81 PHE A N 1
ATOM 638 C CA . PHE A 1 81 ? -1.962 11.244 6.666 1.00 92.00 81 PHE A CA 1
ATOM 639 C C . PHE A 1 81 ? -0.648 12.002 6.835 1.00 92.00 81 PHE A C 1
ATOM 641 O O . PHE A 1 81 ? -0.168 12.639 5.895 1.00 92.00 81 PHE A O 1
ATOM 648 N N . ASN A 1 82 ? -0.025 11.860 8.008 1.00 87.25 82 ASN A N 1
ATOM 649 C CA . ASN A 1 82 ? 1.286 12.428 8.300 1.00 87.25 82 ASN A CA 1
ATOM 650 C C . ASN A 1 82 ? 2.370 11.330 8.298 1.00 87.25 82 ASN A C 1
ATOM 652 O O . ASN A 1 82 ? 2.578 10.673 9.326 1.00 87.25 82 ASN A O 1
ATOM 656 N N . PRO A 1 83 ? 3.088 11.119 7.177 1.00 86.44 83 PRO A N 1
ATOM 657 C CA . PRO A 1 83 ? 4.096 10.066 7.079 1.00 86.44 83 PRO A CA 1
ATOM 658 C C . PRO A 1 83 ? 5.316 10.313 7.974 1.00 86.44 83 PRO A C 1
ATOM 660 O O . PRO A 1 83 ? 5.904 9.350 8.454 1.00 86.44 83 PRO A O 1
ATOM 663 N N . ALA A 1 84 ? 5.674 11.573 8.249 1.00 86.75 84 ALA A N 1
ATOM 664 C CA . ALA A 1 84 ? 6.850 11.911 9.058 1.00 86.75 84 ALA A CA 1
ATOM 665 C C . ALA A 1 84 ? 6.687 11.539 10.541 1.00 86.75 84 ALA A C 1
ATOM 667 O O . ALA A 1 84 ? 7.669 11.287 11.232 1.00 86.75 84 ALA A O 1
ATOM 668 N N . MET A 1 85 ? 5.442 11.496 11.021 1.00 85.88 85 MET A N 1
ATOM 669 C CA . MET A 1 85 ? 5.099 11.225 12.421 1.00 85.88 85 MET A CA 1
ATOM 670 C C . MET A 1 85 ? 4.438 9.851 12.612 1.00 85.88 85 MET A C 1
ATOM 672 O O . MET A 1 85 ? 3.847 9.577 13.658 1.00 85.88 85 MET A O 1
ATOM 676 N N . SER A 1 86 ? 4.516 8.991 11.596 1.00 88.69 86 SER A N 1
ATOM 677 C CA . SER A 1 86 ? 3.917 7.658 11.584 1.00 88.69 86 SER A CA 1
ATOM 678 C C . SER A 1 86 ? 4.978 6.565 11.606 1.00 88.69 86 SER A C 1
ATOM 680 O O . SER A 1 86 ? 6.093 6.744 11.126 1.00 88.69 86 SER A O 1
ATOM 682 N N . SER A 1 87 ? 4.626 5.396 12.142 1.00 94.38 87 SER A N 1
ATOM 683 C CA . SER A 1 87 ? 5.543 4.256 12.159 1.00 94.38 87 SER A CA 1
ATOM 684 C C . SER A 1 87 ? 5.629 3.632 10.767 1.00 94.38 87 SER A C 1
ATOM 686 O O . SER A 1 87 ? 4.635 3.114 10.255 1.00 94.38 87 SER A O 1
ATOM 688 N N . TYR A 1 88 ? 6.813 3.693 10.164 1.00 94.88 88 TYR A N 1
ATOM 689 C CA . TYR A 1 88 ? 7.156 3.008 8.922 1.00 94.88 88 TYR A CA 1
ATOM 690 C C . TYR A 1 88 ? 7.924 1.729 9.259 1.00 94.88 88 TYR A C 1
ATOM 692 O O . TYR A 1 88 ? 8.968 1.780 9.908 1.00 94.88 88 TYR A O 1
ATOM 700 N N . ILE A 1 89 ? 7.374 0.578 8.882 1.00 94.88 89 ILE A N 1
ATOM 701 C CA . ILE A 1 89 ? 7.948 -0.732 9.182 1.00 94.88 89 ILE A CA 1
ATOM 702 C C . ILE A 1 89 ? 8.654 -1.246 7.940 1.00 94.88 89 ILE A C 1
ATOM 704 O O . ILE A 1 89 ? 8.007 -1.528 6.932 1.00 94.88 89 ILE A O 1
ATOM 708 N N . GLU A 1 90 ? 9.970 -1.397 8.046 1.00 94.25 90 GLU A N 1
ATOM 709 C CA . GLU A 1 90 ? 10.776 -2.022 7.008 1.00 94.25 90 GLU A CA 1
ATOM 710 C C . GLU A 1 90 ? 10.689 -3.547 7.074 1.00 94.25 90 GLU A C 1
ATOM 712 O O . GLU A 1 90 ? 10.579 -4.133 8.155 1.00 94.25 90 GLU A O 1
ATOM 717 N N . LYS A 1 91 ? 10.766 -4.192 5.907 1.00 92.38 91 LYS A N 1
ATOM 718 C CA . LYS A 1 91 ? 10.695 -5.640 5.715 1.00 92.38 91 LYS A CA 1
ATOM 719 C C . LYS A 1 91 ? 9.561 -6.252 6.534 1.00 92.38 91 LYS A C 1
ATOM 721 O O . LYS A 1 91 ? 9.800 -7.109 7.383 1.00 92.38 91 LYS A O 1
ATOM 726 N N . CYS A 1 92 ? 8.333 -5.784 6.308 1.00 92.81 92 CYS A N 1
ATOM 727 C CA . CYS A 1 92 ? 7.174 -6.166 7.103 1.00 92.81 92 CYS A CA 1
ATOM 728 C C . CYS A 1 92 ? 7.059 -7.684 7.265 1.00 92.81 92 CYS A C 1
ATOM 730 O O . CYS A 1 92 ? 6.970 -8.430 6.289 1.00 92.81 92 CYS A O 1
ATOM 732 N N . MET A 1 93 ? 6.947 -8.117 8.518 1.00 92.88 93 MET A N 1
ATOM 733 C CA . MET A 1 93 ? 6.666 -9.501 8.875 1.00 92.88 93 MET A CA 1
ATOM 734 C C . MET A 1 93 ? 5.352 -9.567 9.653 1.00 92.88 93 MET A C 1
ATOM 736 O O . MET A 1 93 ? 5.097 -8.736 10.530 1.00 92.88 93 MET A O 1
ATOM 740 N N . VAL A 1 94 ? 4.515 -10.561 9.365 1.00 93.69 94 VAL A N 1
ATOM 741 C CA . VAL A 1 94 ? 3.211 -10.747 10.017 1.00 93.69 94 VAL A CA 1
ATOM 742 C C . VAL A 1 94 ? 2.989 -12.205 10.436 1.00 93.69 94 VAL A C 1
ATOM 744 O O . VAL A 1 94 ? 3.493 -13.121 9.781 1.00 93.69 94 VAL A O 1
ATOM 747 N N . PRO A 1 95 ? 2.230 -12.456 11.517 1.00 93.38 95 PRO A N 1
ATOM 748 C CA . PRO A 1 95 ? 1.888 -13.813 11.925 1.00 93.38 95 PRO A CA 1
ATOM 749 C C . PRO A 1 95 ? 0.848 -14.427 10.979 1.00 93.38 95 PRO A C 1
ATOM 751 O O . PRO A 1 95 ? -0.068 -13.749 10.505 1.00 93.38 95 PRO A O 1
ATOM 754 N N . LYS A 1 96 ? 0.941 -15.740 10.744 1.00 90.50 96 LYS A N 1
ATOM 755 C CA . LYS A 1 96 ? -0.027 -16.507 9.946 1.00 90.50 96 LYS A CA 1
ATOM 756 C C . LYS A 1 96 ? -0.828 -17.438 10.849 1.00 90.50 96 LYS A C 1
ATOM 758 O O . LYS A 1 96 ? -0.256 -18.232 11.588 1.00 90.50 96 LYS A O 1
ATOM 763 N N . ARG A 1 97 ? -2.165 -17.377 10.772 1.00 89.38 97 ARG A N 1
ATOM 764 C CA . ARG A 1 97 ? -3.044 -18.268 11.555 1.00 89.38 97 ARG A CA 1
ATOM 765 C C . ARG A 1 97 ? -2.663 -19.738 11.327 1.00 89.38 97 ARG A C 1
ATOM 767 O O . ARG A 1 97 ? -2.461 -20.161 10.188 1.00 89.38 97 ARG A O 1
ATOM 774 N N . GLY A 1 98 ? -2.553 -20.495 12.417 1.00 92.62 98 GLY A N 1
ATOM 775 C CA . GLY A 1 98 ? -2.188 -21.915 12.396 1.00 92.62 98 GLY A CA 1
ATOM 776 C C . GLY A 1 98 ? -0.716 -22.214 12.085 1.00 92.62 98 GLY A C 1
ATOM 777 O O . GLY A 1 98 ? -0.400 -23.361 11.799 1.00 92.62 98 GLY A O 1
ATOM 778 N N . HIS A 1 99 ? 0.172 -21.214 12.093 1.00 93.75 99 HIS A N 1
ATOM 779 C CA . HIS A 1 99 ? 1.606 -21.401 11.854 1.00 93.75 99 HIS A CA 1
ATOM 780 C C . HIS A 1 99 ? 2.419 -20.682 12.938 1.00 93.75 99 HIS A C 1
ATOM 782 O O . HIS A 1 99 ? 2.054 -19.591 13.373 1.00 93.75 99 HIS A O 1
ATOM 788 N N . VAL A 1 100 ? 3.528 -21.289 13.362 1.00 92.94 100 VAL A N 1
ATOM 789 C CA . VAL A 1 100 ? 4.469 -20.685 14.316 1.00 92.94 100 VAL A CA 1
ATOM 790 C C . VAL A 1 100 ? 5.450 -19.792 13.557 1.00 92.94 100 VAL A C 1
ATOM 792 O O . VAL A 1 100 ? 5.977 -20.193 12.522 1.00 92.94 100 VAL A O 1
ATOM 795 N N . GLY A 1 101 ? 5.707 -18.596 14.086 1.00 91.94 101 GLY A N 1
ATOM 796 C CA . GLY A 1 101 ? 6.668 -17.646 13.528 1.00 91.94 101 GLY A CA 1
ATOM 797 C C . GLY A 1 101 ? 6.035 -16.505 12.730 1.00 91.94 101 GLY A C 1
ATOM 798 O O . GLY A 1 101 ? 4.825 -16.273 12.765 1.00 91.94 101 GLY A O 1
ATOM 799 N N . MET A 1 102 ? 6.897 -15.762 12.040 1.00 92.88 102 MET A N 1
ATOM 800 C CA . MET A 1 102 ? 6.559 -14.547 11.303 1.00 92.88 102 MET A CA 1
ATOM 801 C C . MET A 1 102 ? 6.890 -14.734 9.824 1.00 92.88 102 MET A C 1
ATOM 803 O O . MET A 1 102 ? 7.922 -15.311 9.488 1.00 92.88 102 MET A O 1
ATOM 807 N N . PHE A 1 103 ? 6.022 -14.238 8.948 1.00 92.81 103 PHE A N 1
ATOM 808 C CA . PHE A 1 103 ? 6.107 -14.442 7.504 1.00 92.81 103 PHE A CA 1
ATOM 809 C C . PHE A 1 103 ? 6.187 -13.103 6.772 1.00 92.81 103 PHE A C 1
ATOM 811 O O . PHE A 1 103 ? 5.574 -12.136 7.236 1.00 92.81 103 PHE A O 1
ATOM 818 N N . PRO A 1 104 ? 6.900 -13.042 5.635 1.00 92.81 104 PRO A N 1
ATOM 819 C CA . PRO A 1 104 ? 7.008 -11.823 4.846 1.00 92.81 104 PRO A CA 1
ATOM 820 C C . PRO A 1 104 ? 5.628 -11.370 4.366 1.00 92.81 104 PRO A C 1
ATOM 822 O O . PRO A 1 104 ? 4.840 -12.159 3.836 1.00 92.81 104 PRO A O 1
ATOM 825 N N . ALA A 1 105 ? 5.320 -10.098 4.595 1.00 94.19 105 ALA A N 1
ATOM 826 C CA . ALA A 1 105 ? 4.151 -9.454 4.022 1.00 94.19 105 ALA A CA 1
ATOM 827 C C . ALA A 1 105 ? 4.446 -9.025 2.579 1.00 94.19 105 ALA A C 1
ATOM 829 O O . ALA A 1 105 ? 5.564 -8.615 2.266 1.00 94.19 105 ALA A O 1
ATOM 830 N N . ASN A 1 106 ? 3.412 -9.072 1.739 1.00 92.69 106 ASN A N 1
ATOM 831 C CA . ASN A 1 106 ? 3.480 -8.660 0.333 1.00 92.69 106 ASN A CA 1
ATOM 832 C C . ASN A 1 106 ? 2.569 -7.462 0.036 1.00 92.69 106 ASN A C 1
ATOM 834 O O . ASN A 1 106 ? 2.583 -6.941 -1.071 1.00 92.69 106 ASN A O 1
ATOM 838 N N . PHE A 1 107 ? 1.754 -7.040 1.008 1.00 94.19 107 PHE A N 1
ATOM 839 C CA . PHE A 1 107 ? 0.775 -5.978 0.824 1.00 94.19 107 PHE A CA 1
ATOM 840 C C . PHE A 1 107 ? 0.749 -5.025 2.014 1.00 94.19 107 PHE A C 1
ATOM 842 O O . PHE A 1 107 ? 0.873 -5.448 3.169 1.00 94.19 107 PHE A O 1
ATOM 849 N N . CYS A 1 108 ? 0.482 -3.752 1.746 1.00 95.00 108 CYS A N 1
ATOM 850 C CA . CYS A 1 108 ? 0.034 -2.803 2.751 1.00 95.00 108 CYS A CA 1
ATOM 851 C C . CYS A 1 108 ? -1.485 -2.665 2.672 1.00 95.00 108 CYS A C 1
ATOM 853 O O . CYS A 1 108 ? -2.070 -2.623 1.592 1.00 95.00 108 CYS A O 1
ATOM 855 N N . THR A 1 109 ? -2.140 -2.585 3.824 1.00 95.25 109 THR A N 1
ATOM 856 C CA . THR A 1 109 ? -3.585 -2.368 3.925 1.00 95.25 109 THR A CA 1
ATOM 857 C C . THR A 1 109 ? -3.865 -1.082 4.690 1.00 95.25 109 THR A C 1
ATOM 859 O O . THR A 1 109 ? -3.209 -0.797 5.698 1.00 95.25 109 THR A O 1
ATOM 862 N N . LYS A 1 110 ? -4.858 -0.326 4.223 1.00 95.62 110 LYS A N 1
ATOM 863 C CA . LYS A 1 110 ? -5.524 0.741 4.969 1.00 95.62 110 LYS A CA 1
ATOM 864 C C . LYS A 1 110 ? -6.997 0.374 5.127 1.00 95.62 110 LYS A C 1
ATOM 866 O O . LYS A 1 110 ? -7.689 0.144 4.143 1.00 95.62 110 LYS A O 1
ATOM 871 N N . ILE A 1 111 ? -7.467 0.326 6.362 1.00 95.19 111 ILE A N 1
ATOM 872 C CA . ILE A 1 111 ? -8.869 0.123 6.713 1.00 95.19 111 ILE A CA 1
ATOM 873 C C . ILE A 1 111 ? -9.365 1.444 7.278 1.00 95.19 111 ILE A C 1
ATOM 875 O O . ILE A 1 111 ? -8.759 1.973 8.204 1.00 95.19 111 ILE A O 1
ATOM 879 N N . ILE A 1 112 ? -10.452 1.967 6.730 1.00 95.75 112 ILE A N 1
ATOM 880 C CA . ILE A 1 112 ? -11.178 3.106 7.287 1.00 95.75 112 ILE A CA 1
ATOM 881 C C . ILE A 1 112 ? -12.646 2.724 7.365 1.00 95.75 112 ILE A C 1
ATOM 883 O O . ILE A 1 112 ? -13.205 2.229 6.391 1.00 95.75 112 ILE A O 1
ATOM 887 N N . GLY A 1 113 ? -13.289 2.925 8.506 1.00 95.94 113 GLY A N 1
ATOM 888 C CA . GLY A 1 113 ? -14.706 2.615 8.620 1.00 95.94 113 GLY A CA 1
ATOM 889 C C . GLY A 1 113 ? -15.349 3.149 9.879 1.00 95.94 113 GLY A C 1
ATOM 890 O O . GLY A 1 113 ? -14.679 3.446 10.864 1.00 95.94 113 GLY A O 1
ATOM 891 N N . LYS A 1 114 ? -16.673 3.251 9.832 1.00 97.56 114 LYS A N 1
ATOM 892 C CA . LYS A 1 114 ? -17.519 3.665 10.944 1.00 97.56 114 LYS A CA 1
ATOM 893 C C . LYS A 1 114 ? -18.320 2.471 11.446 1.00 97.56 114 LYS A C 1
ATOM 895 O O . LYS A 1 114 ? -18.966 1.792 10.648 1.00 97.56 114 LYS A O 1
ATOM 900 N N . ASN A 1 115 ? -18.292 2.221 12.748 1.00 96.75 115 ASN A N 1
ATOM 901 C CA . ASN A 1 115 ? -19.108 1.188 13.374 1.00 96.75 115 ASN A CA 1
ATOM 902 C C . ASN A 1 115 ? -20.599 1.519 13.191 1.00 96.75 115 ASN A C 1
ATOM 904 O O . ASN A 1 115 ? -21.026 2.654 13.421 1.00 96.75 115 ASN A O 1
ATOM 908 N N . GLU A 1 116 ? -21.398 0.544 12.759 1.00 96.12 116 GLU A N 1
ATOM 909 C CA . GLU A 1 116 ? -22.832 0.760 12.532 1.00 96.12 116 GLU A CA 1
ATOM 910 C C . GLU A 1 116 ? -23.621 0.993 13.826 1.00 96.12 116 GLU A C 1
ATOM 912 O O . GLU A 1 116 ? -24.618 1.707 13.794 1.00 96.12 116 GLU A O 1
ATOM 917 N N . LEU A 1 117 ? -23.168 0.425 14.949 1.00 95.25 117 LEU A N 1
ATOM 918 C CA . LEU A 1 117 ? -23.831 0.512 16.252 1.00 95.25 117 LEU A CA 1
ATOM 919 C C . LEU A 1 117 ? -23.298 1.676 17.092 1.00 95.25 117 LEU A C 1
ATOM 921 O O . LEU A 1 117 ? -24.074 2.501 17.559 1.00 95.25 117 LEU A O 1
ATOM 925 N N . THR A 1 118 ? -21.980 1.743 17.296 1.00 96.44 118 THR A N 1
ATOM 926 C CA . THR A 1 118 ? -21.365 2.744 18.192 1.00 96.44 118 THR A CA 1
ATOM 927 C C . THR A 1 118 ? -21.063 4.064 17.494 1.00 96.44 118 THR A C 1
ATOM 929 O O . THR A 1 118 ? -20.759 5.053 18.154 1.00 96.44 118 THR A O 1
ATOM 932 N N . HIS A 1 119 ? -21.135 4.095 16.159 1.00 96.25 119 HIS A N 1
ATOM 933 C CA . HIS A 1 119 ? -20.735 5.232 15.328 1.00 96.25 119 HIS A CA 1
ATOM 934 C C . HIS A 1 119 ? -19.267 5.656 15.459 1.00 96.25 119 HIS A C 1
ATOM 936 O O . HIS A 1 119 ? -18.889 6.690 14.906 1.00 96.25 119 HIS A O 1
ATOM 942 N N . GLU A 1 120 ? -18.434 4.842 16.105 1.00 96.38 120 GLU A N 1
ATOM 943 C CA . GLU A 1 120 ? -17.004 5.094 16.233 1.00 96.38 120 GLU A CA 1
ATOM 944 C C . GLU A 1 120 ? -16.308 4.953 14.881 1.00 96.38 120 GLU A C 1
ATOM 946 O O . GLU A 1 120 ? -16.570 4.013 14.124 1.00 96.38 120 GLU A O 1
ATOM 951 N N . VAL A 1 121 ? -15.417 5.892 14.578 1.00 96.06 121 VAL A N 1
ATOM 952 C CA . VAL A 1 121 ? -14.605 5.876 13.360 1.00 96.06 121 VAL A CA 1
ATOM 953 C C . VAL A 1 121 ? -13.268 5.230 13.676 1.00 96.06 121 VAL A C 1
ATOM 955 O O . VAL A 1 121 ? -12.627 5.565 14.667 1.00 96.06 121 VAL A O 1
ATOM 958 N N . MET A 1 122 ? -12.845 4.304 12.830 1.00 95.88 122 MET A N 1
ATOM 959 C CA . MET A 1 122 ? -11.595 3.577 12.969 1.00 95.88 122 MET A CA 1
ATOM 960 C C . MET A 1 122 ? -10.763 3.734 11.705 1.00 95.88 122 MET A C 1
ATOM 962 O O . MET A 1 122 ? -11.276 3.552 10.598 1.00 95.88 122 MET A O 1
ATOM 966 N N . VAL A 1 123 ? -9.467 3.983 11.887 1.00 96.38 123 VAL A N 1
ATOM 967 C CA . VAL A 1 123 ? -8.463 3.928 10.824 1.00 96.38 123 VAL A CA 1
ATOM 968 C C . VAL A 1 123 ? -7.330 3.004 11.250 1.00 96.38 123 VAL A C 1
ATOM 970 O O . VAL A 1 123 ? -6.754 3.163 12.324 1.00 96.38 123 VAL A O 1
ATOM 973 N N . ILE A 1 124 ? -7.000 2.019 10.417 1.00 95.88 124 ILE A N 1
ATOM 974 C CA . ILE A 1 124 ? -5.902 1.077 10.649 1.00 95.88 124 ILE A CA 1
ATOM 975 C C . ILE A 1 124 ? -5.034 1.006 9.403 1.00 95.88 124 ILE A C 1
ATOM 977 O O . ILE A 1 124 ? -5.524 0.795 8.297 1.00 95.88 124 ILE A O 1
ATOM 981 N N . ARG A 1 125 ? -3.724 1.113 9.596 1.00 96.19 125 ARG A N 1
ATOM 982 C CA . ARG A 1 125 ? -2.707 0.819 8.589 1.00 96.19 125 ARG A CA 1
ATOM 983 C C . ARG A 1 125 ? -1.867 -0.346 9.084 1.00 96.19 125 ARG A C 1
ATOM 985 O O . ARG A 1 125 ? -1.411 -0.330 10.226 1.00 96.19 125 ARG A O 1
ATOM 992 N N . GLN A 1 126 ? -1.685 -1.367 8.257 1.00 95.69 126 GLN A N 1
ATOM 993 C CA . GLN A 1 126 ? -0.888 -2.538 8.619 1.00 95.69 126 GLN A CA 1
ATOM 994 C C . GLN A 1 126 ? -0.344 -3.259 7.389 1.00 95.69 126 GLN A C 1
ATOM 996 O O . GLN A 1 126 ? -0.844 -3.076 6.280 1.00 95.69 126 GLN A O 1
ATOM 1001 N N . CYS A 1 127 ? 0.643 -4.125 7.604 1.00 95.81 127 CYS A N 1
ATOM 1002 C CA . CYS A 1 127 ? 1.097 -5.066 6.588 1.00 95.81 127 CYS A CA 1
ATOM 1003 C C . CYS A 1 127 ? 0.172 -6.300 6.541 1.00 95.81 127 CYS A C 1
ATOM 1005 O O . CYS A 1 127 ? -0.434 -6.674 7.550 1.00 95.81 127 CYS A O 1
ATOM 1007 N N . ALA A 1 128 ? 0.085 -6.953 5.384 1.00 94.06 128 ALA A N 1
ATOM 1008 C CA . ALA A 1 128 ? -0.720 -8.147 5.156 1.00 94.06 128 ALA A CA 1
ATOM 1009 C C . ALA A 1 128 ? -0.011 -9.140 4.214 1.00 94.06 128 ALA A C 1
ATOM 1011 O O . ALA A 1 128 ? 0.707 -8.759 3.291 1.00 94.06 128 ALA A O 1
ATOM 1012 N N . MET A 1 129 ? -0.228 -10.442 4.433 1.00 91.88 129 MET A N 1
ATOM 1013 C CA . MET A 1 129 ? 0.266 -11.497 3.525 1.00 91.88 129 MET A CA 1
ATOM 1014 C C . MET A 1 129 ? -0.593 -11.663 2.273 1.00 91.88 129 MET A C 1
ATOM 1016 O O . MET A 1 129 ? -0.101 -12.121 1.247 1.00 91.88 129 MET A O 1
ATOM 1020 N N . LYS A 1 130 ? -1.892 -11.380 2.382 1.00 89.31 130 LYS A N 1
ATOM 1021 C CA . LYS A 1 130 ? -2.873 -11.574 1.315 1.00 89.31 130 LYS A CA 1
ATOM 1022 C C . LYS A 1 130 ? -3.635 -10.282 1.091 1.00 89.31 130 LYS A C 1
ATOM 1024 O O . LYS A 1 130 ? -3.886 -9.555 2.053 1.00 89.31 130 LYS A O 1
ATOM 1029 N N . THR A 1 131 ? -4.027 -10.057 -0.157 1.00 86.62 131 THR A N 1
ATOM 1030 C CA . THR A 1 131 ? -4.985 -9.010 -0.495 1.00 86.62 131 THR A CA 1
ATOM 1031 C C . THR A 1 131 ? -6.338 -9.288 0.156 1.00 86.62 131 THR A C 1
ATOM 1033 O O . THR A 1 131 ? -6.747 -10.445 0.280 1.00 86.62 131 THR A O 1
ATOM 1036 N N . MET A 1 132 ? -6.998 -8.225 0.612 1.00 81.06 132 MET A N 1
ATOM 1037 C CA . MET A 1 132 ? -8.397 -8.248 1.057 1.00 81.06 132 MET A CA 1
ATOM 1038 C C . MET A 1 132 ? -9.351 -7.772 -0.048 1.00 81.06 132 MET A C 1
ATOM 1040 O O . MET A 1 132 ? -10.539 -7.633 0.215 1.00 81.06 132 MET A O 1
ATOM 1044 N N . ASP A 1 133 ? -8.802 -7.524 -1.242 1.00 83.50 133 ASP A N 1
ATOM 1045 C CA . ASP A 1 133 ? -9.393 -6.799 -2.362 1.00 83.50 133 ASP A CA 1
ATOM 1046 C C . ASP A 1 133 ? -9.830 -5.381 -1.975 1.00 83.50 133 ASP A C 1
ATOM 1048 O O . ASP A 1 133 ? -10.419 -5.127 -0.926 1.00 83.50 133 ASP A O 1
ATOM 1052 N N . SER A 1 134 ? -9.471 -4.400 -2.805 1.00 88.62 134 SER A N 1
ATOM 1053 C CA . SER A 1 134 ? -9.831 -3.016 -2.500 1.00 88.62 134 SER A CA 1
ATOM 1054 C C . SER A 1 134 ? -11.336 -2.836 -2.694 1.00 88.62 134 SER A C 1
ATOM 1056 O O . SER A 1 134 ? -11.816 -2.799 -3.827 1.00 88.62 134 SER A O 1
ATOM 1058 N N . GLN A 1 135 ? -12.077 -2.740 -1.592 1.00 91.25 135 GLN A N 1
ATOM 1059 C CA . GLN A 1 135 ? -13.537 -2.705 -1.583 1.00 91.25 135 GLN A CA 1
ATOM 1060 C C . GLN A 1 135 ? -14.075 -1.693 -0.574 1.00 91.25 135 GLN A C 1
ATOM 1062 O O . GLN A 1 135 ? -13.488 -1.464 0.485 1.00 91.25 135 GLN A O 1
ATOM 1067 N N . CYS A 1 136 ? -15.236 -1.123 -0.888 1.00 94.81 136 CYS A N 1
ATOM 1068 C CA . CYS A 1 136 ? -15.963 -0.210 -0.015 1.00 94.81 136 CYS A CA 1
ATOM 1069 C C . CYS A 1 136 ? -17.395 -0.704 0.211 1.00 94.81 136 CYS A C 1
ATOM 1071 O O . CYS A 1 136 ? -17.999 -1.322 -0.663 1.00 94.81 136 CYS A O 1
ATOM 1073 N N . GLY A 1 137 ? -17.941 -0.406 1.384 1.00 95.12 137 GLY A N 1
ATOM 1074 C CA . GLY A 1 137 ? -19.276 -0.792 1.816 1.00 95.12 137 GLY A CA 1
ATOM 1075 C C . GLY A 1 137 ? -19.264 -1.365 3.228 1.00 95.12 137 GLY A C 1
ATOM 1076 O O . GLY A 1 137 ? -18.428 -1.015 4.063 1.00 95.12 137 GLY A O 1
ATOM 1077 N N . LYS A 1 138 ? -20.211 -2.265 3.494 1.00 95.25 138 LYS A N 1
ATOM 1078 C CA . LYS A 1 138 ? -20.327 -2.935 4.788 1.00 95.25 138 LYS A CA 1
ATOM 1079 C C . LYS A 1 138 ? -19.382 -4.126 4.863 1.00 95.25 138 LYS A C 1
ATOM 1081 O O . LYS A 1 138 ? -19.411 -4.997 3.998 1.00 95.25 138 LYS A O 1
ATOM 1086 N N . PHE A 1 139 ? -18.593 -4.202 5.925 1.00 93.56 139 PHE A N 1
ATOM 1087 C CA . PHE A 1 139 ? -17.717 -5.334 6.200 1.00 93.56 139 PHE A CA 1
ATOM 1088 C C . PHE A 1 139 ? -17.715 -5.682 7.688 1.00 93.56 139 PHE A C 1
ATOM 1090 O O . PHE A 1 139 ? -18.066 -4.870 8.546 1.00 93.56 139 PHE A O 1
ATOM 1097 N N . LYS A 1 140 ? -17.332 -6.920 8.001 1.00 91.81 140 LYS A N 1
ATOM 1098 C CA . LYS A 1 140 ? -17.125 -7.367 9.379 1.00 91.81 140 LYS A CA 1
ATOM 1099 C C . LYS A 1 140 ? -15.663 -7.184 9.755 1.00 91.81 140 LYS A C 1
ATOM 1101 O O . LYS A 1 140 ? -14.779 -7.710 9.083 1.00 91.81 140 LYS A O 1
ATOM 1106 N N . TYR A 1 141 ? -15.420 -6.469 10.844 1.00 88.75 141 TYR A N 1
ATOM 1107 C CA . TYR A 1 141 ? -14.114 -6.393 11.480 1.00 88.75 141 TYR A CA 1
ATOM 1108 C C . TYR A 1 141 ? -14.254 -6.899 12.911 1.00 88.75 141 TYR A C 1
ATOM 1110 O O . TYR A 1 141 ? -14.998 -6.323 13.703 1.00 88.75 141 TYR A O 1
ATOM 1118 N N . GLN A 1 142 ? -13.568 -8.003 13.221 1.00 87.56 142 GLN A N 1
ATOM 1119 C CA . GLN A 1 142 ? -13.774 -8.752 14.465 1.00 87.56 142 GLN A CA 1
ATOM 1120 C C . GLN A 1 142 ? -15.266 -9.103 14.639 1.00 87.56 142 GLN A C 1
ATOM 1122 O O . GLN A 1 142 ? -15.824 -9.783 13.779 1.00 87.56 142 GLN A O 1
ATOM 1127 N N . GLU A 1 143 ? -15.921 -8.630 15.699 1.00 90.19 143 GLU A N 1
ATOM 1128 C CA . GLU A 1 143 ? -17.345 -8.879 15.972 1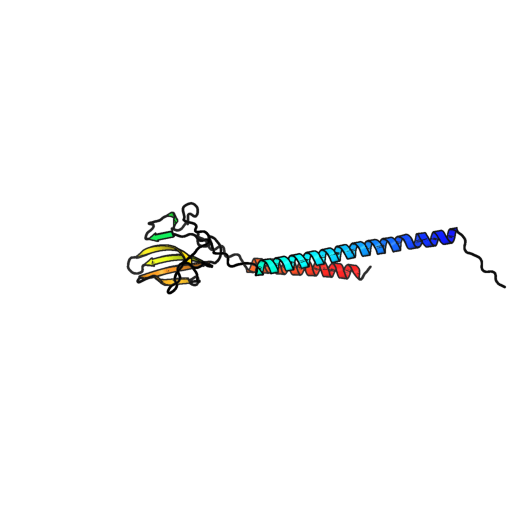.00 90.19 143 GLU A CA 1
ATOM 1129 C C . GLU A 1 143 ? -18.260 -7.722 15.530 1.00 90.19 143 GLU A C 1
ATOM 1131 O O . GLU A 1 143 ? -19.486 -7.800 15.642 1.00 90.19 143 GLU A O 1
ATOM 1136 N N . HIS A 1 144 ? -17.699 -6.649 14.967 1.00 92.25 144 HIS A N 1
ATOM 1137 C CA . HIS A 1 144 ? -18.437 -5.436 14.627 1.00 92.25 144 HIS A CA 1
ATOM 1138 C C . HIS A 1 144 ? -18.709 -5.320 13.127 1.00 92.25 144 HIS A C 1
ATOM 1140 O O . HIS A 1 144 ? -17.891 -5.695 12.284 1.00 92.25 144 HIS A O 1
ATOM 1146 N 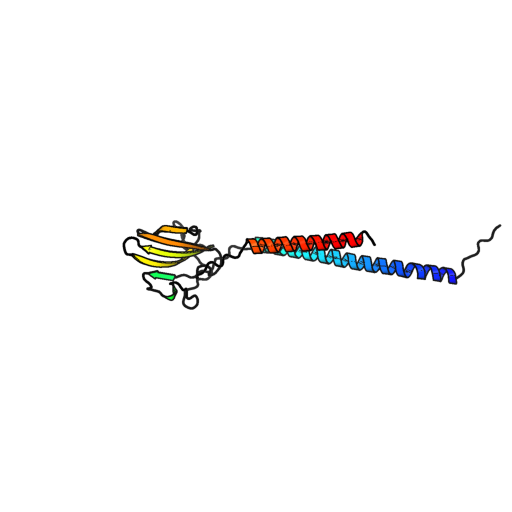N . THR A 1 145 ? -19.891 -4.799 12.788 1.00 95.81 145 THR A N 1
ATOM 1147 C CA . THR A 1 145 ? -20.198 -4.372 11.418 1.00 95.81 145 THR A CA 1
ATOM 1148 C C . THR A 1 145 ? -19.706 -2.944 11.244 1.00 95.81 145 THR A C 1
ATOM 1150 O O . THR A 1 145 ? -20.105 -2.050 11.990 1.00 95.81 145 THR A O 1
ATOM 1153 N N . MET A 1 146 ? -18.851 -2.744 10.251 1.00 95.81 146 MET A N 1
ATOM 1154 C CA . MET A 1 146 ? -18.283 -1.456 9.884 1.00 95.81 146 MET A CA 1
ATOM 1155 C C . MET A 1 146 ? -18.792 -1.068 8.498 1.00 95.81 146 MET A C 1
ATOM 1157 O O . MET A 1 146 ? -18.940 -1.927 7.630 1.00 95.81 146 MET A O 1
ATOM 1161 N N . ASN A 1 147 ? -19.017 0.221 8.272 1.00 97.19 147 ASN A N 1
ATOM 1162 C CA . ASN A 1 147 ? -19.250 0.784 6.947 1.00 97.19 147 ASN A CA 1
ATOM 1163 C C . ASN A 1 147 ? -18.058 1.667 6.559 1.00 97.19 147 ASN A C 1
ATOM 1165 O O . ASN A 1 147 ? -17.742 2.620 7.275 1.00 97.19 147 ASN A O 1
ATOM 1169 N N . GLY A 1 148 ? -17.374 1.344 5.463 1.00 95.75 148 GLY A N 1
ATOM 1170 C CA . GLY A 1 148 ? -16.154 2.037 5.055 1.00 95.75 148 GLY A CA 1
ATOM 1171 C C . GLY A 1 148 ? -15.418 1.346 3.912 1.00 95.75 148 GLY A C 1
ATOM 1172 O O . GLY A 1 148 ? -16.049 0.701 3.085 1.00 95.75 148 GLY A O 1
ATOM 1173 N N . CYS A 1 149 ? -14.095 1.472 3.859 1.00 95.44 149 CYS A N 1
ATOM 1174 C CA . CYS A 1 149 ? -13.257 0.899 2.811 1.00 95.44 149 CYS A CA 1
ATOM 1175 C C . CYS A 1 149 ? -12.083 0.102 3.386 1.00 95.44 149 CYS A C 1
ATOM 1177 O O . CYS A 1 149 ? -11.445 0.508 4.361 1.00 95.44 149 CYS A O 1
ATOM 1179 N N . ILE A 1 150 ? -11.765 -1.004 2.719 1.00 94.81 150 ILE A N 1
ATOM 1180 C CA . ILE A 1 150 ? -10.507 -1.731 2.854 1.00 94.81 150 ILE A CA 1
ATOM 1181 C C . ILE A 1 150 ? -9.736 -1.477 1.562 1.00 94.81 150 ILE A C 1
ATOM 1183 O O . ILE A 1 150 ? -10.231 -1.771 0.481 1.00 94.81 150 ILE A O 1
ATOM 1187 N N . LEU A 1 151 ? -8.550 -0.892 1.671 1.00 93.81 151 LEU A N 1
ATOM 1188 C CA . LEU A 1 151 ? -7.682 -0.554 0.548 1.00 93.81 151 LEU A CA 1
ATOM 1189 C C . LEU A 1 151 ? -6.400 -1.366 0.670 1.00 93.81 151 LEU A C 1
ATOM 1191 O O . LEU A 1 151 ? -5.808 -1.433 1.750 1.00 93.81 151 LEU A O 1
ATOM 1195 N N . THR A 1 152 ? -5.967 -1.987 -0.420 1.00 93.69 152 THR A N 1
ATOM 1196 C CA . THR A 1 152 ? -4.760 -2.816 -0.461 1.00 93.69 152 THR A CA 1
ATOM 1197 C C . THR A 1 152 ? -3.890 -2.460 -1.660 1.00 93.69 152 THR A C 1
ATOM 1199 O O . THR A 1 152 ? -4.400 -2.208 -2.748 1.00 93.69 152 THR A O 1
ATOM 1202 N N . CYS A 1 153 ? -2.576 -2.461 -1.449 1.00 92.25 153 CYS A N 1
ATOM 1203 C CA . CYS A 1 153 ? -1.555 -2.148 -2.444 1.00 92.25 153 CYS A CA 1
ATOM 1204 C C . CYS A 1 153 ? -0.258 -2.922 -2.140 1.00 92.25 153 CYS A C 1
ATOM 1206 O O . CYS A 1 153 ? -0.080 -3.422 -1.028 1.00 92.25 153 CYS A O 1
ATOM 1208 N N . ASP A 1 154 ? 0.621 -3.051 -3.131 1.00 92.19 154 ASP A N 1
ATOM 1209 C CA . ASP A 1 154 ? 1.766 -3.977 -3.166 1.00 92.19 154 ASP A CA 1
ATOM 1210 C C . ASP A 1 154 ? 3.122 -3.281 -3.394 1.00 92.19 154 ASP A C 1
ATOM 1212 O O . ASP A 1 154 ? 4.091 -3.909 -3.811 1.00 92.19 154 ASP A O 1
ATOM 1216 N N . PHE A 1 155 ? 3.215 -1.986 -3.075 1.00 90.75 155 PHE A N 1
ATOM 1217 C CA . PHE A 1 155 ? 4.464 -1.224 -3.117 1.00 90.75 155 PHE A CA 1
ATOM 1218 C C . PHE A 1 155 ? 4.724 -0.470 -1.809 1.00 90.75 155 PHE A C 1
ATOM 1220 O O . PHE A 1 155 ? 3.812 -0.184 -1.032 1.00 90.75 155 PHE A O 1
ATOM 1227 N N . ASP A 1 156 ? 5.985 -0.133 -1.564 1.00 93.06 156 ASP A N 1
ATOM 1228 C CA . ASP A 1 156 ? 6.419 0.466 -0.306 1.00 93.06 156 ASP A CA 1
ATOM 1229 C C . ASP A 1 156 ? 5.668 1.760 0.048 1.00 93.06 156 ASP A C 1
ATOM 1231 O O . ASP A 1 156 ? 5.511 2.669 -0.768 1.00 93.06 156 ASP A O 1
ATOM 1235 N N . GLY A 1 157 ? 5.193 1.852 1.292 1.00 92.75 157 GLY A N 1
ATOM 1236 C CA . GLY A 1 157 ? 4.544 3.045 1.843 1.00 92.75 157 GLY A CA 1
ATOM 1237 C C . GLY A 1 157 ? 3.210 3.422 1.186 1.00 92.75 157 GLY A C 1
ATOM 1238 O O . GLY A 1 157 ? 2.671 4.499 1.465 1.00 92.75 157 GLY A O 1
ATOM 1239 N N . CYS A 1 158 ? 2.647 2.554 0.344 1.00 92.88 158 CYS A N 1
ATOM 1240 C CA . CYS A 1 158 ? 1.453 2.841 -0.450 1.00 92.88 158 CYS A CA 1
ATOM 1241 C C . CYS A 1 158 ? 0.194 3.113 0.387 1.00 92.88 158 CYS A C 1
ATOM 1243 O O . CYS A 1 158 ? -0.713 3.816 -0.050 1.00 92.88 158 CYS A O 1
ATOM 1245 N N . ASN A 1 159 ? 0.145 2.612 1.626 1.00 94.38 159 ASN A N 1
ATOM 1246 C CA . ASN A 1 159 ? -0.970 2.837 2.542 1.00 94.38 159 ASN A CA 1
ATOM 1247 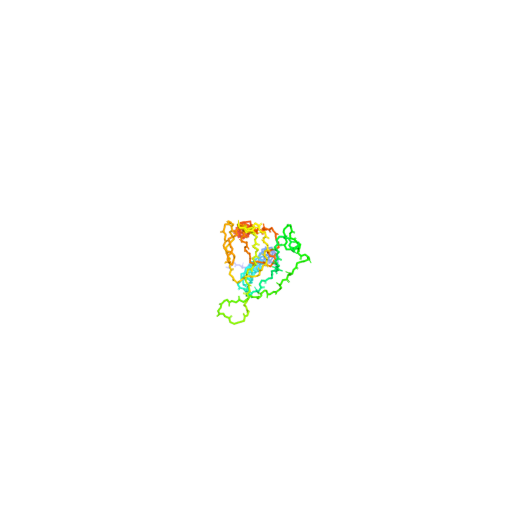C C . ASN A 1 159 ? -0.902 4.180 3.292 1.00 94.38 159 ASN A C 1
ATOM 1249 O O . ASN A 1 159 ? -1.682 4.381 4.220 1.00 94.38 159 ASN A O 1
ATOM 1253 N N . SER A 1 160 ? -0.008 5.100 2.915 1.00 88.94 160 SER A N 1
ATOM 1254 C CA . SER A 1 160 ? 0.044 6.467 3.451 1.00 88.94 160 SER A CA 1
ATOM 1255 C C . SER A 1 160 ? -1.259 7.223 3.179 1.00 88.94 160 SER A C 1
ATOM 1257 O O . SER A 1 160 ? -1.980 7.590 4.105 1.00 88.94 160 SER A O 1
ATOM 1259 N N . GLY A 1 161 ? -1.627 7.373 1.913 1.00 72.25 161 GLY A N 1
ATOM 1260 C CA . GLY A 1 161 ? -2.841 8.064 1.498 1.00 72.25 161 GLY A CA 1
ATOM 1261 C C . GLY A 1 161 ? -2.690 8.655 0.101 1.00 72.25 161 GLY A C 1
ATOM 1262 O O . GLY A 1 161 ? -1.621 9.131 -0.263 1.00 72.25 161 GLY A O 1
ATOM 1263 N N . HIS A 1 162 ? -3.801 8.640 -0.637 1.00 58.53 162 HIS A N 1
ATOM 1264 C CA . HIS A 1 162 ? -3.957 8.903 -2.070 1.00 58.53 162 HIS A CA 1
ATOM 1265 C C . HIS A 1 162 ? -3.402 7.833 -3.021 1.00 58.53 162 HIS A C 1
ATOM 1267 O O . HIS A 1 162 ? -2.200 7.681 -3.224 1.00 58.53 162 HIS A O 1
ATOM 1273 N N . ASP A 1 163 ? -4.350 7.169 -3.690 1.00 50.12 163 ASP A N 1
ATOM 1274 C CA . ASP A 1 163 ? -4.150 6.325 -4.861 1.00 50.12 163 ASP A CA 1
ATOM 1275 C C . ASP A 1 163 ? -3.500 7.125 -5.996 1.00 50.12 163 ASP A C 1
ATOM 1277 O O . ASP A 1 163 ? -4.173 7.718 -6.842 1.00 50.12 163 ASP A O 1
ATOM 1281 N N . ARG A 1 164 ? -2.172 7.119 -6.074 1.00 52.41 164 ARG A N 1
ATOM 1282 C CA . ARG A 1 164 ? -1.508 7.289 -7.366 1.00 52.41 164 ARG A CA 1
ATOM 1283 C C . ARG A 1 164 ? -1.415 5.913 -7.994 1.00 52.41 164 ARG A C 1
ATOM 1285 O O . ARG A 1 164 ? -0.391 5.252 -7.880 1.00 52.41 164 ARG A O 1
ATOM 1292 N N . LYS A 1 165 ? -2.494 5.469 -8.645 1.00 50.19 165 LYS A N 1
ATOM 1293 C CA . LYS A 1 165 ? -2.385 4.339 -9.573 1.00 50.19 165 LYS A CA 1
ATOM 1294 C C . LYS A 1 165 ? -1.373 4.754 -10.647 1.00 50.19 165 LYS A C 1
ATOM 1296 O O . LYS A 1 165 ? -1.651 5.728 -11.353 1.00 50.19 165 LYS A O 1
ATOM 1301 N N . PRO A 1 166 ? -0.210 4.092 -10.778 1.00 53.16 166 PRO A N 1
ATOM 1302 C CA . PRO A 1 166 ? 0.611 4.293 -11.959 1.00 53.16 166 PRO A CA 1
ATOM 1303 C C . PRO A 1 166 ? -0.268 3.941 -13.157 1.00 53.16 166 PRO A C 1
ATOM 1305 O O . PRO A 1 166 ? -0.930 2.902 -13.178 1.00 53.16 166 PRO A O 1
ATOM 1308 N N . ASN A 1 167 ? -0.368 4.860 -14.113 1.00 60.69 167 ASN A N 1
ATOM 1309 C CA . ASN A 1 167 ? -1.266 4.710 -15.246 1.00 60.69 167 ASN A CA 1
ATOM 1310 C C . ASN A 1 167 ? -0.651 3.656 -16.181 1.00 60.69 167 ASN A C 1
ATOM 1312 O O . ASN A 1 167 ? 0.100 3.985 -17.095 1.00 60.69 167 ASN A O 1
ATOM 1316 N N . ALA A 1 168 ? -0.888 2.372 -15.893 1.00 61.25 168 ALA A N 1
ATOM 1317 C CA . ALA A 1 168 ? -0.267 1.243 -16.586 1.00 61.25 168 ALA A CA 1
ATOM 1318 C C . ALA A 1 168 ? -0.499 1.310 -18.104 1.00 61.25 168 ALA A C 1
ATOM 1320 O O . ALA A 1 168 ? 0.382 0.955 -18.880 1.00 61.25 168 ALA A O 1
ATOM 1321 N N . MET A 1 169 ? -1.637 1.872 -18.528 1.00 65.56 169 MET A N 1
ATOM 1322 C CA . MET A 1 169 ? -1.933 2.131 -19.937 1.00 65.56 169 MET A CA 1
ATOM 1323 C C . MET A 1 169 ? -0.961 3.127 -20.588 1.00 65.56 169 MET A C 1
ATOM 1325 O O . MET A 1 169 ? -0.573 2.933 -21.735 1.00 65.56 169 MET A O 1
ATOM 1329 N N . LEU A 1 170 ? -0.524 4.159 -19.857 1.00 70.44 170 LEU A N 1
ATOM 1330 C CA . LEU A 1 170 ? 0.472 5.117 -20.341 1.00 70.44 170 LEU A CA 1
ATOM 1331 C C . LEU A 1 170 ? 1.849 4.457 -20.464 1.00 70.44 170 LEU A C 1
ATOM 1333 O O . LEU A 1 170 ? 2.537 4.680 -21.453 1.00 70.44 170 LEU A O 1
ATOM 1337 N N . HIS A 1 171 ? 2.229 3.616 -19.497 1.00 66.81 171 HIS A N 1
ATOM 1338 C CA . HIS A 1 171 ? 3.500 2.888 -19.541 1.00 66.81 171 HIS A CA 1
ATOM 1339 C C . HIS A 1 171 ? 3.560 1.879 -20.692 1.00 66.81 171 HIS A C 1
ATOM 1341 O O . HIS A 1 171 ? 4.561 1.840 -21.403 1.00 66.81 171 HIS A O 1
ATOM 1347 N N . VAL A 1 172 ? 2.488 1.111 -20.914 1.00 77.00 172 VAL A N 1
ATOM 1348 C CA . VAL A 1 172 ? 2.389 0.172 -22.044 1.00 77.00 172 VAL A CA 1
ATOM 1349 C C . VAL A 1 172 ? 2.336 0.918 -23.380 1.00 77.00 172 VAL A C 1
ATOM 1351 O O . VAL A 1 172 ? 2.958 0.494 -24.349 1.00 77.00 172 VAL A O 1
ATOM 1354 N N . GLY A 1 173 ? 1.645 2.060 -23.438 1.00 80.38 173 GLY A N 1
ATOM 1355 C CA . GLY A 1 173 ? 1.624 2.907 -24.632 1.00 80.38 173 GLY A CA 1
ATOM 1356 C C . GLY A 1 173 ? 3.007 3.461 -24.983 1.00 80.38 173 GLY A C 1
ATOM 1357 O O . GLY A 1 173 ? 3.409 3.418 -26.144 1.00 80.38 173 GLY A O 1
ATOM 1358 N N . LEU A 1 174 ? 3.761 3.931 -23.983 1.00 79.44 174 LEU A N 1
ATOM 1359 C CA . LEU A 1 174 ? 5.111 4.460 -24.190 1.00 79.44 174 LEU A CA 1
ATOM 1360 C C . LEU A 1 174 ? 6.091 3.372 -24.645 1.00 79.44 174 LEU A C 1
ATOM 1362 O O . LEU A 1 174 ? 6.903 3.629 -25.530 1.00 79.44 174 LEU A O 1
ATOM 1366 N N . SER A 1 175 ? 6.017 2.168 -24.067 1.00 78.38 175 SER A N 1
ATOM 1367 C CA . SER A 1 175 ? 6.901 1.061 -24.446 1.00 78.38 175 SER A CA 1
ATOM 1368 C C . SER A 1 175 ? 6.599 0.534 -25.850 1.00 78.38 175 SER A C 1
ATOM 1370 O O . SER A 1 175 ? 7.527 0.320 -26.627 1.00 78.38 175 SER A O 1
ATOM 1372 N N . ALA A 1 176 ? 5.321 0.404 -26.219 1.00 82.88 176 ALA A N 1
ATOM 1373 C CA . ALA A 1 176 ? 4.915 0.005 -27.567 1.00 82.88 176 ALA A CA 1
ATOM 1374 C C . ALA A 1 176 ? 5.337 1.035 -28.629 1.00 82.88 176 ALA A C 1
ATOM 1376 O O . ALA A 1 176 ? 5.822 0.657 -29.695 1.00 82.88 176 ALA A O 1
ATOM 1377 N N . LEU A 1 177 ? 5.212 2.333 -28.326 1.00 87.44 177 LEU A N 1
ATOM 1378 C CA . LEU A 1 177 ? 5.675 3.400 -29.215 1.00 87.44 177 LEU A CA 1
ATOM 1379 C C . LEU A 1 177 ? 7.197 3.361 -29.395 1.00 87.44 177 LEU A C 1
ATOM 1381 O O . LEU A 1 177 ? 7.680 3.521 -30.513 1.00 87.44 177 LEU A O 1
ATOM 1385 N N . LEU A 1 178 ? 7.952 3.119 -28.318 1.00 84.75 178 LEU A N 1
ATOM 1386 C CA . LEU A 1 178 ? 9.409 3.016 -28.389 1.00 84.75 178 LEU A CA 1
ATOM 1387 C C . LEU A 1 178 ? 9.844 1.857 -29.298 1.00 84.75 178 LEU A C 1
ATOM 1389 O O . LEU A 1 178 ? 10.712 2.053 -30.141 1.00 84.75 178 LEU A O 1
ATOM 1393 N N . LEU A 1 179 ? 9.201 0.690 -29.171 1.00 83.25 179 LEU A N 1
ATOM 1394 C CA . LEU A 1 179 ? 9.472 -0.486 -30.008 1.00 83.25 179 LEU A CA 1
ATOM 1395 C C . LEU A 1 179 ? 9.125 -0.255 -31.486 1.00 83.25 179 LEU A C 1
ATOM 1397 O O . LEU A 1 179 ? 9.869 -0.677 -32.365 1.00 83.25 179 LEU A O 1
ATOM 1401 N N . ALA A 1 180 ? 8.020 0.436 -31.771 1.00 84.31 180 ALA A N 1
ATOM 1402 C CA . ALA A 1 180 ? 7.638 0.763 -33.145 1.00 84.31 180 ALA A CA 1
ATOM 1403 C C . ALA A 1 180 ? 8.596 1.782 -33.788 1.00 84.31 180 ALA A C 1
ATOM 1405 O O . ALA A 1 180 ? 8.912 1.693 -34.974 1.00 84.31 180 ALA A O 1
ATOM 1406 N N . LEU A 1 181 ? 9.084 2.754 -33.011 1.00 83.31 181 LEU A N 1
ATOM 1407 C CA . LEU A 1 181 ? 10.068 3.725 -33.490 1.00 83.31 181 LEU A CA 1
ATOM 1408 C C . LEU A 1 181 ? 11.434 3.078 -33.727 1.00 83.31 181 LEU A C 1
ATOM 1410 O O . LEU A 1 181 ? 12.097 3.418 -34.706 1.00 83.31 181 LEU A O 1
ATOM 1414 N N . THR A 1 182 ? 11.857 2.139 -32.875 1.00 78.12 182 THR A N 1
ATOM 1415 C CA . THR A 1 182 ? 13.109 1.404 -33.094 1.00 78.12 182 THR A CA 1
ATOM 1416 C C . THR A 1 182 ? 13.009 0.475 -34.298 1.00 78.12 182 THR A C 1
ATOM 1418 O O . THR A 1 182 ? 13.945 0.456 -35.093 1.00 78.12 182 THR A O 1
ATOM 1421 N N . SER A 1 183 ? 11.885 -0.221 -34.505 1.00 77.69 183 SER A N 1
ATOM 1422 C CA . SER A 1 183 ? 11.689 -1.056 -35.698 1.00 77.69 183 SER A CA 1
ATOM 1423 C C . SER A 1 183 ? 11.661 -0.224 -36.981 1.00 77.69 183 SER A C 1
ATOM 1425 O O . SER A 1 183 ? 12.374 -0.546 -37.924 1.00 77.69 183 SER A O 1
ATOM 1427 N N . TYR A 1 184 ? 10.940 0.903 -36.992 1.00 81.44 184 TYR A N 1
ATOM 1428 C CA . TYR A 1 184 ? 10.910 1.816 -38.139 1.00 81.44 184 TYR A CA 1
ATOM 1429 C C . TYR A 1 184 ? 12.299 2.378 -38.469 1.00 81.44 184 TYR A C 1
ATOM 1431 O O . TYR A 1 184 ? 12.680 2.468 -39.637 1.00 81.44 184 TYR A O 1
ATOM 1439 N N . TYR A 1 185 ? 13.083 2.738 -37.448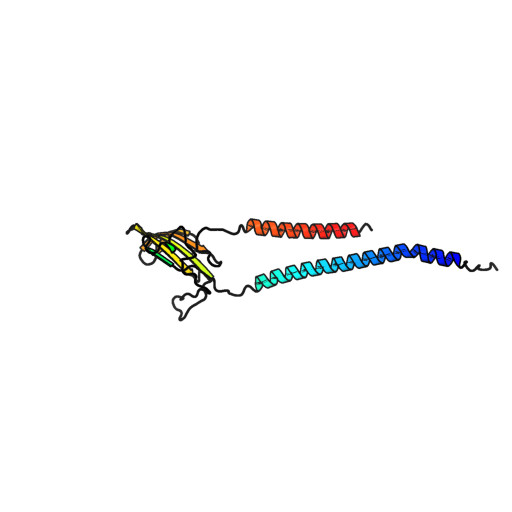 1.00 74.25 185 TYR A N 1
ATOM 1440 C CA . TYR A 1 185 ? 14.445 3.226 -37.651 1.00 74.25 185 TYR A CA 1
ATOM 1441 C C . TYR A 1 185 ? 15.349 2.143 -38.254 1.00 74.25 185 TYR A C 1
ATOM 1443 O O . TYR A 1 185 ? 16.162 2.456 -39.124 1.00 74.25 185 TYR A O 1
ATOM 1451 N N . ILE A 1 186 ? 15.189 0.882 -37.831 1.00 69.00 186 ILE A N 1
ATOM 1452 C CA . ILE A 1 186 ? 15.912 -0.274 -38.381 1.00 69.00 186 ILE A CA 1
ATOM 1453 C C . ILE A 1 186 ? 15.504 -0.527 -39.841 1.00 69.00 186 ILE A C 1
ATOM 1455 O O . ILE A 1 186 ? 16.384 -0.614 -40.692 1.00 69.00 186 ILE A O 1
ATOM 1459 N N . ASP A 1 187 ? 14.209 -0.551 -40.164 1.00 71.50 187 ASP A N 1
ATOM 1460 C CA . ASP A 1 187 ? 13.728 -0.789 -41.536 1.00 71.50 187 ASP A CA 1
ATOM 1461 C C . ASP A 1 187 ? 14.160 0.323 -42.499 1.00 71.50 187 ASP A C 1
ATOM 1463 O O . ASP A 1 187 ? 14.705 0.045 -43.566 1.00 71.50 187 ASP A O 1
ATOM 1467 N N . THR A 1 188 ? 14.034 1.590 -42.085 1.00 64.25 188 THR A N 1
ATOM 1468 C CA . THR A 1 188 ? 14.484 2.741 -42.890 1.00 64.25 188 THR A CA 1
ATOM 1469 C C . THR A 1 188 ? 15.988 2.671 -43.155 1.00 64.25 188 THR A C 1
ATOM 1471 O O . THR A 1 188 ? 16.458 3.021 -44.236 1.00 64.25 188 THR A O 1
ATOM 1474 N N . THR A 1 189 ? 16.772 2.191 -42.184 1.00 59.44 189 THR A N 1
ATOM 1475 C CA . THR A 1 189 ? 18.207 2.006 -42.409 1.00 59.44 189 THR A CA 1
ATOM 1476 C C . THR A 1 189 ? 18.540 0.810 -43.301 1.00 59.44 189 THR A C 1
ATOM 1478 O O . THR A 1 189 ? 19.552 0.871 -43.996 1.00 59.44 189 THR A O 1
ATOM 1481 N N . ILE A 1 190 ? 17.722 -0.245 -43.319 1.00 57.88 190 ILE A N 1
ATOM 1482 C CA . ILE A 1 190 ? 17.890 -1.387 -44.230 1.00 57.88 190 ILE A CA 1
ATOM 1483 C C . ILE A 1 190 ? 17.531 -0.986 -45.670 1.00 57.88 190 ILE A C 1
ATOM 1485 O O . ILE A 1 190 ? 18.289 -1.295 -46.590 1.00 57.88 190 ILE A O 1
ATOM 1489 N N . GLU A 1 191 ? 16.436 -0.250 -45.883 1.00 55.88 191 GLU A N 1
ATOM 1490 C CA . GLU A 1 191 ? 16.024 0.216 -47.218 1.00 55.88 191 GLU A CA 1
ATOM 1491 C C . GLU A 1 191 ? 17.008 1.226 -47.821 1.00 55.88 191 GLU A C 1
ATOM 1493 O O . GLU A 1 191 ? 17.342 1.122 -49.002 1.00 55.88 191 GLU A O 1
ATOM 1498 N N . CYS A 1 192 ? 17.566 2.142 -47.019 1.00 50.34 192 CYS A N 1
ATOM 1499 C CA . CYS A 1 192 ? 18.639 3.035 -47.474 1.00 50.34 192 CYS A CA 1
ATOM 1500 C C . CYS A 1 192 ? 19.897 2.285 -47.949 1.00 50.34 192 CYS A C 1
ATOM 1502 O O . CYS A 1 192 ? 20.679 2.853 -48.703 1.00 50.34 192 CYS A O 1
ATOM 1504 N N . PHE A 1 193 ? 20.098 1.035 -47.523 1.00 48.22 193 PHE A N 1
ATOM 1505 C CA . PHE A 1 193 ? 21.269 0.231 -47.871 1.00 48.22 193 PHE A CA 1
ATOM 1506 C C . PHE A 1 193 ? 21.064 -0.635 -49.123 1.00 48.22 193 PHE A C 1
ATOM 1508 O O . PHE A 1 193 ? 22.039 -1.019 -49.757 1.00 48.22 193 PHE A O 1
ATOM 1515 N N . GLN A 1 194 ? 19.821 -0.938 -49.520 1.00 50.25 194 GLN A N 1
ATOM 1516 C CA . GLN A 1 194 ? 19.558 -1.675 -50.768 1.00 50.25 194 GLN A CA 1
ATOM 1517 C C . GLN A 1 194 ? 19.668 -0.804 -52.034 1.00 50.25 194 GLN A C 1
ATOM 1519 O O . GLN A 1 194 ? 19.671 -1.343 -53.139 1.00 50.25 194 GLN A O 1
ATOM 1524 N N . PHE A 1 195 ? 19.778 0.520 -51.884 1.00 48.06 195 PHE A N 1
ATOM 1525 C CA . PHE A 1 195 ? 19.839 1.491 -52.985 1.00 48.06 195 PHE A CA 1
ATOM 1526 C C . PHE A 1 195 ? 21.222 2.139 -53.211 1.00 48.06 195 PHE A C 1
ATOM 1528 O O . PHE A 1 195 ? 21.334 3.037 -54.047 1.00 48.06 195 PHE A O 1
ATOM 1535 N N . THR A 1 196 ? 22.272 1.680 -52.523 1.00 42.88 196 THR A N 1
ATOM 1536 C CA . THR A 1 196 ? 23.683 2.081 -52.731 1.00 42.88 196 THR A CA 1
ATOM 1537 C C . THR A 1 196 ? 24.551 0.868 -52.996 1.00 42.88 196 THR A C 1
ATOM 1539 O O . THR A 1 196 ? 25.349 0.911 -53.956 1.00 42.88 196 THR A O 1
#

Secondary structure (DSSP, 8-state):
--PPPPPPHHHHHHHHHHHHHHHHHHHHHHHHHHHHHHHHHHHHHHHHHHHHHHHT---PPPPEEEEEEETTS-GGGSSSP-GGGSEEESS-EEE-TTSSSEEE--EEEEEEEEETTT--EEEEEEEESS---SEEEEEEETTEEEEEEEEEE-STTTTSS------HHHHHHHHHHHHHHHHHHHHHHHHHHHT-

pLDDT: mean 79.01, std 17.17, range [39.62, 97.56]